Protein AF-A0A1Y1JQ00-F1 (afdb_monomer_lite)

Organism: Plasmodium gonderi (NCBI:txid77519)

Structure (mmCIF, N/CA/C/O backbone):
data_AF-A0A1Y1JQ00-F1
#
_entry.id   AF-A0A1Y1JQ00-F1
#
loop_
_atom_site.group_PDB
_atom_site.id
_atom_site.type_symbol
_atom_site.label_atom_id
_atom_site.label_alt_id
_atom_site.label_comp_id
_atom_site.label_asym_id
_atom_site.label_entity_id
_atom_site.label_seq_id
_atom_site.pdbx_PDB_ins_code
_atom_site.Cartn_x
_atom_site.Cartn_y
_atom_site.Cartn_z
_atom_site.occupancy
_atom_site.B_iso_or_equiv
_atom_site.auth_seq_id
_atom_site.auth_comp_id
_atom_site.auth_asym_id
_atom_site.auth_atom_id
_atom_site.pdbx_PDB_model_num
ATOM 1 N N . MET A 1 1 ? -11.169 36.981 -11.621 1.00 33.59 1 MET A N 1
ATOM 2 C CA . MET A 1 1 ? -11.146 35.653 -12.283 1.00 33.59 1 MET A CA 1
ATOM 3 C C . MET A 1 1 ? -9.832 35.599 -13.054 1.00 33.59 1 MET A C 1
ATOM 5 O O . MET A 1 1 ? -9.597 36.538 -13.788 1.00 33.59 1 MET A O 1
ATOM 9 N N . SER A 1 2 ? -8.869 34.696 -12.896 1.00 33.72 2 SER A N 1
ATOM 10 C CA . SER A 1 2 ? -8.703 33.444 -12.157 1.00 33.72 2 SER A CA 1
ATOM 11 C C . SER A 1 2 ? -7.226 33.391 -11.711 1.00 33.72 2 SER A C 1
ATOM 13 O O . SER A 1 2 ? -6.346 33.724 -12.503 1.00 33.72 2 SER A O 1
ATOM 15 N N . LYS A 1 3 ? -6.944 33.035 -10.450 1.00 33.50 3 LYS A N 1
ATOM 16 C CA . LYS A 1 3 ? -5.585 32.732 -9.973 1.00 33.50 3 LYS A CA 1
ATOM 17 C C . LYS A 1 3 ? -5.378 31.225 -10.135 1.00 33.50 3 LYS A C 1
ATOM 19 O O . LYS A 1 3 ? -5.910 30.461 -9.336 1.00 33.50 3 LYS A O 1
ATOM 24 N N . ASN A 1 4 ? -4.612 30.813 -11.144 1.00 34.72 4 ASN A N 1
ATOM 25 C CA . ASN A 1 4 ? -4.113 29.442 -11.244 1.00 34.72 4 ASN A CA 1
ATOM 26 C C . ASN A 1 4 ? -3.052 29.233 -10.158 1.00 34.72 4 ASN A C 1
ATOM 28 O O . ASN A 1 4 ? -1.959 29.793 -10.217 1.00 34.72 4 ASN A O 1
ATOM 32 N N . SER A 1 5 ? -3.412 28.470 -9.128 1.00 37.72 5 SER A N 1
ATOM 33 C CA . SER A 1 5 ? -2.516 28.062 -8.052 1.00 37.72 5 SER A CA 1
ATOM 34 C C . SER A 1 5 ? -1.812 26.769 -8.453 1.00 37.72 5 SER A C 1
ATOM 36 O O . SER A 1 5 ? -2.236 25.677 -8.093 1.00 37.72 5 SER A O 1
ATOM 38 N N . SER A 1 6 ? -0.715 26.893 -9.196 1.00 36.25 6 SER A N 1
ATOM 39 C CA . SER A 1 6 ? 0.265 25.815 -9.318 1.00 36.25 6 SER A CA 1
ATOM 40 C C . SER A 1 6 ? 1.168 25.887 -8.087 1.00 36.25 6 SER A C 1
ATOM 42 O O . SER A 1 6 ? 2.117 26.671 -8.052 1.00 36.25 6 SER A O 1
ATOM 44 N N . ARG A 1 7 ? 0.858 25.126 -7.030 1.00 35.75 7 ARG A N 1
ATOM 45 C CA . ARG A 1 7 ? 1.829 24.876 -5.952 1.00 35.75 7 ARG A CA 1
ATOM 46 C C . ARG A 1 7 ? 2.925 23.982 -6.527 1.00 35.75 7 ARG A C 1
ATOM 48 O O . ARG A 1 7 ? 2.791 22.765 -6.548 1.00 35.75 7 ARG A O 1
ATOM 55 N N . ILE A 1 8 ? 3.972 24.609 -7.052 1.00 43.69 8 ILE A N 1
ATOM 56 C CA . ILE A 1 8 ? 5.178 23.923 -7.505 1.00 43.69 8 ILE A CA 1
ATOM 57 C C . ILE A 1 8 ? 5.841 23.306 -6.273 1.00 43.69 8 ILE A C 1
ATOM 59 O O . ILE A 1 8 ? 6.125 23.988 -5.290 1.00 43.69 8 ILE A O 1
ATOM 63 N N . PHE A 1 9 ? 6.027 21.994 -6.335 1.00 49.28 9 PHE A N 1
ATOM 64 C CA . PHE A 1 9 ? 6.750 21.192 -5.364 1.00 49.28 9 PHE A CA 1
ATOM 65 C C . PHE A 1 9 ? 8.203 21.684 -5.287 1.00 49.28 9 PHE A C 1
ATOM 67 O O . PHE A 1 9 ? 8.953 21.572 -6.254 1.00 49.28 9 PHE A O 1
ATOM 74 N N . THR A 1 10 ? 8.603 22.276 -4.161 1.00 41.81 10 THR A N 1
ATOM 75 C CA . THR A 1 10 ? 9.967 22.786 -3.970 1.00 41.81 10 THR A CA 1
ATOM 76 C C . THR A 1 10 ? 10.901 21.640 -3.574 1.00 41.81 10 THR A C 1
ATOM 78 O O . THR A 1 10 ? 11.265 21.488 -2.410 1.00 41.81 10 THR A O 1
ATOM 81 N N . ILE A 1 11 ? 11.285 20.796 -4.533 1.00 53.59 11 ILE A N 1
ATOM 82 C CA . ILE A 1 11 ? 12.414 19.876 -4.339 1.00 53.59 11 ILE A CA 1
ATOM 83 C C . ILE A 1 11 ? 13.704 20.656 -4.607 1.00 53.59 11 ILE A C 1
ATOM 85 O O . ILE A 1 11 ? 13.819 21.361 -5.607 1.00 53.59 11 ILE A O 1
ATOM 89 N N . ASN A 1 12 ? 14.690 20.531 -3.720 1.00 58.03 12 ASN A N 1
ATOM 90 C CA . ASN A 1 12 ? 16.034 21.056 -3.952 1.00 58.03 12 ASN A CA 1
ATOM 91 C C . ASN A 1 12 ? 16.624 20.458 -5.250 1.00 58.03 12 ASN A C 1
ATOM 93 O O . ASN A 1 12 ? 16.574 19.245 -5.437 1.00 58.03 12 ASN A O 1
ATOM 97 N N . ILE A 1 13 ? 17.203 21.284 -6.125 1.00 58.97 13 ILE A N 1
ATOM 98 C CA . ILE A 1 13 ? 17.711 20.892 -7.457 1.00 58.97 13 ILE A CA 1
ATOM 99 C C . ILE A 1 13 ? 18.728 19.741 -7.371 1.00 58.97 13 ILE A C 1
ATOM 101 O O . ILE A 1 13 ? 18.673 18.812 -8.172 1.00 58.97 13 ILE A O 1
ATOM 105 N N . SER A 1 14 ? 19.598 19.747 -6.355 1.00 61.66 14 SER A N 1
ATOM 106 C CA . SER A 1 14 ? 20.558 18.656 -6.104 1.00 61.66 14 SER A CA 1
ATOM 107 C C . SER A 1 14 ? 19.861 17.315 -5.818 1.00 61.66 14 SER A C 1
ATOM 109 O O . SER A 1 14 ? 20.272 16.262 -6.306 1.00 61.66 14 SER A O 1
ATOM 111 N N . ASN A 1 15 ? 18.735 17.357 -5.101 1.00 69.38 15 ASN A N 1
ATOM 112 C CA . ASN A 1 15 ? 17.943 16.166 -4.801 1.00 69.38 15 ASN A CA 1
ATOM 113 C C . ASN A 1 15 ? 17.177 15.668 -6.034 1.00 69.38 15 ASN A C 1
ATOM 115 O O . ASN A 1 15 ? 17.005 14.462 -6.179 1.00 69.38 15 ASN A O 1
ATOM 119 N N . ILE A 1 16 ? 16.750 16.570 -6.929 1.00 71.81 16 ILE A N 1
ATOM 120 C CA . ILE A 1 16 ? 16.126 16.194 -8.209 1.00 71.81 16 ILE A CA 1
ATOM 121 C C . ILE A 1 16 ? 17.138 15.472 -9.099 1.00 71.81 16 ILE A C 1
ATOM 123 O O . ILE A 1 16 ? 16.821 14.417 -9.633 1.00 71.81 16 ILE A O 1
ATOM 127 N N . MET A 1 17 ? 18.356 16.005 -9.243 1.00 75.69 17 MET A N 1
ATOM 128 C CA . MET A 1 17 ? 19.371 15.383 -10.100 1.00 75.69 17 MET A CA 1
ATOM 129 C C . MET A 1 17 ? 19.746 13.978 -9.624 1.00 75.69 17 MET A C 1
ATOM 131 O O . MET A 1 17 ? 19.819 13.064 -10.440 1.00 75.69 17 MET A O 1
ATOM 135 N N . ASN A 1 18 ? 19.918 13.788 -8.313 1.00 83.94 18 ASN A N 1
ATOM 136 C CA . ASN A 1 18 ? 20.185 12.465 -7.748 1.00 83.94 18 ASN A CA 1
ATOM 137 C C . ASN A 1 18 ? 19.014 11.497 -7.957 1.00 83.94 18 ASN A C 1
ATOM 139 O O . ASN A 1 18 ? 19.246 10.344 -8.306 1.00 83.94 18 ASN A O 1
ATOM 143 N N . LEU A 1 19 ? 17.771 11.962 -7.785 1.00 86.62 19 LEU A N 1
ATOM 144 C CA . LEU A 1 19 ? 16.579 11.155 -8.046 1.00 86.62 19 LEU A CA 1
ATOM 145 C C . LEU A 1 19 ? 16.512 10.712 -9.511 1.00 86.62 19 LEU A C 1
ATOM 147 O O . LEU A 1 19 ? 16.293 9.532 -9.780 1.00 86.62 19 LEU A O 1
ATOM 151 N N . CYS A 1 20 ? 16.702 11.647 -10.445 1.00 85.50 20 CYS A N 1
ATOM 152 C CA . CYS A 1 20 ? 16.704 11.343 -11.871 1.00 85.50 20 CYS A CA 1
ATOM 153 C C . CYS A 1 20 ? 17.800 10.328 -12.196 1.00 85.50 20 CYS A C 1
ATOM 155 O O . CYS A 1 20 ? 17.492 9.294 -12.769 1.00 85.50 20 CYS A O 1
ATOM 157 N N . LEU A 1 21 ? 19.042 10.564 -11.757 1.00 86.25 21 LEU A N 1
ATOM 158 C CA . LEU A 1 21 ? 20.162 9.661 -12.024 1.00 86.25 21 LEU A CA 1
ATOM 159 C C . LEU A 1 21 ? 19.904 8.245 -11.488 1.00 86.25 21 LEU A C 1
ATOM 161 O O . LEU A 1 21 ? 20.075 7.275 -12.217 1.00 86.25 21 LEU A O 1
ATOM 165 N N . GLN A 1 22 ? 19.455 8.122 -10.235 1.00 89.56 22 GLN A N 1
ATOM 166 C CA . GLN A 1 22 ? 19.127 6.822 -9.639 1.00 89.56 22 GLN A CA 1
ATOM 167 C C . GLN A 1 22 ? 17.996 6.119 -10.388 1.00 89.56 22 GLN A C 1
ATOM 169 O O . GLN A 1 22 ? 18.068 4.915 -10.614 1.00 89.56 22 GLN A O 1
ATOM 174 N N . THR A 1 23 ? 16.968 6.870 -10.785 1.00 88.81 23 THR A N 1
ATOM 175 C CA . THR A 1 23 ? 15.833 6.308 -11.518 1.00 88.81 23 THR A CA 1
ATOM 176 C C . THR A 1 23 ? 16.250 5.834 -12.905 1.00 88.81 23 THR A C 1
ATOM 178 O O . THR A 1 23 ? 15.855 4.745 -13.296 1.00 88.81 23 THR A O 1
ATOM 181 N N . MET A 1 24 ? 17.059 6.608 -13.633 1.00 87.12 24 MET A N 1
ATOM 182 C CA . MET A 1 24 ? 17.511 6.225 -14.974 1.00 87.12 24 MET A CA 1
ATOM 183 C C . MET A 1 24 ? 18.390 4.977 -14.932 1.00 87.12 24 MET A C 1
ATOM 185 O O . MET A 1 24 ? 18.116 4.044 -15.674 1.00 87.12 24 MET A O 1
ATOM 189 N N . LEU A 1 25 ? 19.358 4.906 -14.008 1.00 86.81 25 LEU A N 1
ATOM 190 C CA . LEU A 1 25 ? 20.189 3.707 -13.824 1.00 86.81 25 LEU A CA 1
ATOM 191 C C . LEU A 1 25 ? 19.342 2.475 -13.476 1.00 86.81 25 LEU A C 1
ATOM 193 O O . LEU A 1 25 ? 19.543 1.399 -14.024 1.00 86.81 25 LEU A O 1
ATOM 197 N N . TYR A 1 26 ? 18.353 2.639 -12.595 1.00 89.19 26 TYR A N 1
ATOM 198 C CA . TYR A 1 26 ? 17.438 1.556 -12.250 1.00 89.19 26 TYR A CA 1
ATOM 199 C C . TYR A 1 26 ? 16.597 1.093 -13.449 1.00 89.19 26 TYR A C 1
ATOM 201 O O . TYR A 1 26 ? 16.425 -0.106 -13.659 1.00 89.19 26 TYR A O 1
ATOM 209 N N . LEU A 1 27 ? 16.056 2.035 -14.229 1.00 84.44 27 LEU A N 1
ATOM 210 C CA . LEU A 1 27 ? 15.262 1.736 -15.422 1.00 84.44 27 LEU A CA 1
ATOM 211 C C . LEU A 1 27 ? 16.110 1.062 -16.515 1.00 84.44 27 LEU A C 1
ATOM 213 O O . LEU A 1 27 ? 15.648 0.121 -17.162 1.00 84.44 27 LEU A O 1
ATOM 217 N N . GLU A 1 28 ? 17.365 1.484 -16.666 1.00 82.81 28 GLU A N 1
ATOM 218 C CA . GLU A 1 28 ? 18.350 0.844 -17.536 1.00 82.81 28 GLU A CA 1
ATOM 219 C C . GLU A 1 28 ? 18.597 -0.608 -17.099 1.00 82.81 28 GLU A C 1
ATOM 221 O O . GLU A 1 28 ? 18.452 -1.518 -17.916 1.00 82.81 28 GLU A O 1
ATOM 226 N N . ASP A 1 29 ? 18.857 -0.847 -15.810 1.00 84.56 29 ASP A N 1
ATOM 227 C CA . ASP A 1 29 ? 19.094 -2.187 -15.258 1.00 84.56 29 ASP A CA 1
ATOM 228 C C . ASP A 1 29 ? 17.912 -3.141 -15.498 1.00 84.56 29 ASP A C 1
ATOM 230 O O . ASP A 1 29 ? 18.108 -4.291 -15.907 1.00 84.56 29 ASP A O 1
ATOM 234 N N . ILE A 1 30 ? 16.671 -2.685 -15.271 1.00 82.94 30 ILE A N 1
ATOM 235 C CA . ILE A 1 30 ? 15.490 -3.538 -15.485 1.00 82.94 30 ILE A CA 1
ATOM 236 C C . ILE A 1 30 ? 15.210 -3.783 -16.972 1.00 82.94 30 ILE A C 1
ATOM 238 O O . ILE A 1 30 ? 14.748 -4.870 -17.311 1.00 82.94 30 ILE A O 1
ATOM 242 N N . SER A 1 31 ? 15.502 -2.816 -17.852 1.00 76.75 31 SER A N 1
ATOM 243 C CA . SER A 1 31 ? 15.297 -2.955 -19.304 1.00 76.75 31 SER A CA 1
ATOM 244 C C . SER A 1 31 ? 16.343 -3.861 -19.964 1.00 76.75 31 SER A C 1
ATOM 246 O O . SER A 1 31 ? 16.046 -4.562 -20.928 1.00 76.75 31 SER A O 1
ATOM 248 N N . ASN A 1 32 ? 17.554 -3.911 -19.406 1.00 76.19 32 ASN A N 1
ATOM 249 C CA . ASN A 1 32 ? 18.656 -4.733 -19.903 1.00 76.19 32 ASN A CA 1
ATOM 250 C C . ASN A 1 32 ? 18.668 -6.172 -19.361 1.00 76.19 32 ASN A C 1
ATOM 252 O O . ASN A 1 32 ? 19.514 -6.980 -19.763 1.00 76.19 32 ASN A O 1
ATOM 256 N N . SER A 1 33 ? 17.754 -6.519 -18.452 1.00 73.44 33 SER A N 1
ATOM 257 C CA . SER A 1 33 ? 17.692 -7.855 -17.860 1.00 73.44 33 SER A CA 1
ATOM 258 C C . SER A 1 33 ? 17.213 -8.898 -18.878 1.00 73.44 33 SER A C 1
ATOM 260 O O . SER A 1 33 ? 16.053 -8.919 -19.279 1.00 73.44 33 SER A O 1
ATOM 262 N N . LYS A 1 34 ? 18.115 -9.792 -19.305 1.00 64.69 34 LYS A N 1
ATOM 263 C CA . LYS A 1 34 ? 17.848 -10.799 -20.355 1.00 64.69 34 LYS A CA 1
ATOM 264 C C . LYS A 1 34 ? 17.156 -12.071 -19.856 1.00 64.69 34 LYS A C 1
ATOM 266 O O . LYS A 1 34 ? 16.590 -12.801 -20.665 1.00 64.69 34 LYS A O 1
ATOM 271 N N . ASP A 1 35 ? 17.203 -12.336 -18.551 1.00 61.66 35 ASP A N 1
ATOM 272 C CA . ASP A 1 35 ? 16.870 -13.654 -17.990 1.00 61.66 35 ASP A CA 1
ATOM 273 C C . ASP A 1 35 ? 15.468 -13.728 -17.360 1.00 61.66 35 ASP A C 1
ATOM 275 O O . ASP A 1 35 ? 14.942 -14.817 -17.133 1.00 61.66 35 ASP A O 1
ATOM 279 N N . THR A 1 36 ? 14.821 -12.584 -17.120 1.00 61.62 36 THR A N 1
ATOM 280 C CA . THR A 1 36 ? 13.433 -12.511 -16.634 1.00 61.62 36 THR A CA 1
ATOM 281 C C . THR A 1 36 ? 12.818 -11.181 -17.059 1.00 61.62 36 THR A C 1
ATOM 283 O O . THR A 1 36 ? 13.500 -10.165 -16.944 1.00 61.62 36 THR A O 1
ATOM 286 N N . PRO A 1 37 ? 11.543 -11.134 -17.487 1.00 67.69 37 PRO A N 1
ATOM 287 C CA . PRO A 1 37 ? 10.859 -9.872 -17.749 1.00 67.69 37 PRO A CA 1
ATOM 288 C C . PRO A 1 37 ? 10.617 -9.132 -16.423 1.00 67.69 37 PRO A C 1
ATOM 290 O O . PRO A 1 37 ? 9.568 -9.259 -15.792 1.00 67.69 37 PRO A O 1
ATOM 293 N N . LEU A 1 38 ? 11.629 -8.380 -15.978 1.00 74.19 38 LEU A N 1
ATOM 294 C CA . LEU A 1 38 ? 11.596 -7.550 -14.770 1.00 74.19 38 LEU A CA 1
ATOM 295 C C . LEU A 1 38 ? 10.933 -6.196 -15.003 1.00 74.19 38 LEU A C 1
ATOM 297 O O . LEU A 1 38 ? 10.702 -5.459 -14.055 1.00 74.19 38 LEU A O 1
ATOM 301 N N . GLU A 1 39 ? 10.590 -5.896 -16.247 1.00 73.31 39 GLU A N 1
ATOM 302 C CA . GLU A 1 39 ? 9.915 -4.684 -16.679 1.00 73.31 39 GLU A CA 1
ATOM 303 C C . GLU A 1 39 ? 8.712 -4.335 -15.787 1.00 73.31 39 GLU A C 1
ATOM 305 O O . GLU A 1 39 ? 8.745 -3.342 -15.055 1.00 73.31 39 GLU A O 1
ATOM 310 N N . LYS A 1 40 ? 7.663 -5.177 -15.785 1.00 73.94 40 LYS A N 1
ATOM 311 C CA . LYS A 1 40 ? 6.445 -4.949 -14.986 1.00 73.94 40 LYS A CA 1
ATOM 312 C C . LYS A 1 40 ? 6.717 -4.838 -13.478 1.00 73.94 40 LYS A C 1
ATOM 314 O O . LYS A 1 40 ? 6.370 -3.809 -12.891 1.00 73.94 40 LYS A O 1
ATOM 319 N N . PRO A 1 41 ? 7.334 -5.840 -12.823 1.00 75.88 41 PRO A N 1
ATOM 320 C CA . PRO A 1 41 ? 7.584 -5.769 -11.384 1.00 75.88 41 PRO A CA 1
ATOM 321 C C . PRO A 1 41 ? 8.564 -4.648 -11.002 1.00 75.88 41 PRO A C 1
ATOM 323 O O . PRO A 1 41 ? 8.439 -4.074 -9.920 1.00 75.88 41 PRO A O 1
ATOM 326 N N . GLY A 1 42 ? 9.500 -4.288 -11.881 1.00 81.56 42 GLY A N 1
ATOM 327 C CA . GLY A 1 42 ? 10.454 -3.206 -11.661 1.00 81.56 42 GLY A CA 1
ATOM 328 C C . GLY A 1 42 ? 9.795 -1.829 -11.697 1.00 81.56 42 GLY A C 1
ATOM 329 O O . GLY A 1 42 ? 9.999 -1.005 -10.807 1.00 81.56 42 GLY A O 1
ATOM 330 N N . CYS A 1 43 ? 8.906 -1.593 -12.659 1.00 81.25 43 CYS A N 1
ATOM 331 C CA . CYS A 1 43 ? 8.119 -0.363 -12.713 1.00 81.25 43 CYS A CA 1
ATOM 332 C C . CYS A 1 43 ? 7.164 -0.215 -11.520 1.00 81.25 43 CYS A C 1
ATOM 334 O O . CYS A 1 43 ? 7.013 0.896 -11.004 1.00 81.25 43 CYS A O 1
ATOM 336 N N . ILE A 1 44 ? 6.570 -1.315 -11.048 1.00 80.38 44 ILE A N 1
ATOM 337 C CA . ILE A 1 44 ? 5.782 -1.347 -9.807 1.00 80.38 44 ILE A CA 1
ATOM 338 C C . ILE A 1 44 ? 6.655 -0.973 -8.604 1.00 80.38 44 ILE A C 1
ATOM 340 O O . ILE A 1 44 ? 6.277 -0.123 -7.792 1.00 80.38 44 ILE A O 1
ATOM 344 N N . TYR A 1 45 ? 7.837 -1.582 -8.498 1.00 84.38 45 TYR A N 1
ATOM 345 C CA . TYR A 1 45 ? 8.776 -1.298 -7.420 1.00 84.38 45 TYR A CA 1
ATOM 346 C C . TYR A 1 45 ? 9.203 0.171 -7.410 1.00 84.38 45 TYR A C 1
ATOM 348 O O . TYR A 1 45 ? 9.210 0.793 -6.349 1.00 84.38 45 TYR A O 1
ATOM 356 N N . LEU A 1 46 ? 9.505 0.746 -8.577 1.00 87.81 46 LEU A N 1
ATOM 357 C CA . LEU A 1 46 ? 9.875 2.153 -8.702 1.00 87.81 46 LEU A CA 1
ATOM 358 C C . LEU A 1 46 ? 8.767 3.074 -8.176 1.00 87.81 46 LEU A C 1
ATOM 360 O O . LEU A 1 46 ? 9.045 3.975 -7.385 1.00 87.81 46 LEU A O 1
ATOM 364 N N . TYR A 1 47 ? 7.510 2.834 -8.565 1.00 86.12 47 TYR A N 1
ATOM 365 C CA . TYR A 1 47 ? 6.375 3.615 -8.066 1.00 86.12 47 TYR A CA 1
ATOM 366 C C . TYR A 1 47 ? 6.251 3.521 -6.542 1.00 86.12 47 TYR A C 1
ATOM 368 O O . TYR A 1 47 ? 6.118 4.533 -5.850 1.00 86.12 47 TYR A O 1
ATOM 376 N N . TYR A 1 48 ? 6.355 2.305 -6.007 1.00 83.94 48 TYR A N 1
ATOM 377 C CA . TYR A 1 48 ? 6.317 2.060 -4.572 1.00 83.94 48 TYR A CA 1
ATOM 378 C C . TYR A 1 48 ? 7.472 2.749 -3.821 1.00 83.94 48 TYR A C 1
ATOM 380 O O . TYR A 1 48 ? 7.257 3.350 -2.765 1.00 83.94 48 TYR A O 1
ATOM 388 N N . TRP A 1 49 ? 8.689 2.715 -4.363 1.00 89.19 49 TRP A N 1
ATOM 389 C CA . TRP A 1 49 ? 9.845 3.397 -3.784 1.00 89.19 49 TRP A CA 1
ATOM 390 C C . TRP A 1 49 ? 9.644 4.916 -3.736 1.00 89.19 49 TRP A C 1
ATOM 392 O O . TRP A 1 49 ? 9.844 5.525 -2.681 1.00 89.19 49 TRP A O 1
ATOM 402 N N . LEU A 1 50 ? 9.158 5.517 -4.828 1.00 88.38 50 LEU A N 1
ATOM 403 C CA . LEU A 1 50 ? 8.803 6.939 -4.867 1.00 88.38 50 LEU A CA 1
ATOM 404 C C . LEU A 1 50 ? 7.716 7.270 -3.841 1.00 88.38 50 LEU A C 1
ATOM 406 O O . LEU A 1 50 ? 7.819 8.268 -3.126 1.00 88.38 50 LEU A O 1
ATOM 410 N N . TYR A 1 51 ? 6.693 6.422 -3.724 1.00 85.19 51 TYR A N 1
ATOM 411 C CA . TYR A 1 51 ? 5.667 6.586 -2.702 1.00 85.19 51 TYR A CA 1
ATOM 412 C C . TYR A 1 51 ? 6.282 6.616 -1.301 1.00 85.19 51 TYR A C 1
ATOM 414 O O . TYR A 1 51 ? 6.076 7.572 -0.557 1.00 85.19 51 TYR A O 1
ATOM 422 N N . LYS A 1 52 ? 7.104 5.624 -0.957 1.00 84.50 52 LYS A N 1
ATOM 423 C CA . LYS A 1 52 ? 7.740 5.529 0.360 1.00 84.50 52 LYS A CA 1
ATOM 424 C C . LYS A 1 52 ? 8.618 6.743 0.685 1.00 84.50 52 LYS A C 1
ATOM 426 O O . LYS A 1 52 ? 8.591 7.224 1.815 1.00 84.50 52 LYS A O 1
ATOM 431 N N . GLU A 1 53 ? 9.372 7.242 -0.289 1.00 86.62 53 GLU A N 1
ATOM 432 C CA . GLU A 1 53 ? 10.322 8.344 -0.096 1.00 86.62 53 GLU A CA 1
ATOM 433 C C . GLU A 1 53 ? 9.644 9.725 -0.002 1.00 86.62 53 GLU A C 1
ATOM 435 O O . GLU A 1 53 ? 10.160 10.648 0.647 1.00 86.62 53 GLU A O 1
ATOM 440 N N . TYR A 1 54 ? 8.485 9.889 -0.649 1.00 85.00 54 TYR A N 1
ATOM 441 C CA . TYR A 1 54 ? 7.848 11.196 -0.826 1.00 85.00 54 TYR A CA 1
ATOM 442 C C . TYR A 1 54 ? 6.435 11.325 -0.239 1.00 85.00 54 TYR A C 1
ATOM 444 O O . TYR A 1 54 ? 5.939 12.452 -0.199 1.00 85.00 54 TYR A O 1
ATOM 452 N N . LYS A 1 55 ? 5.811 10.258 0.287 1.00 81.38 55 LYS A N 1
ATOM 453 C CA . LYS A 1 55 ? 4.449 10.300 0.872 1.00 81.38 55 LYS A CA 1
ATOM 454 C C . LYS A 1 55 ? 4.262 11.348 1.976 1.00 81.38 55 LYS A C 1
ATOM 456 O O . LYS A 1 55 ? 3.189 11.924 2.089 1.00 81.38 55 LYS A O 1
ATOM 461 N N . GLU A 1 56 ? 5.310 11.643 2.746 1.00 81.62 56 GLU A N 1
ATOM 462 C CA . GLU A 1 56 ? 5.275 12.655 3.819 1.00 81.62 56 GLU A CA 1
ATOM 463 C C . GLU A 1 56 ? 5.531 14.081 3.302 1.00 81.62 56 GLU A C 1
ATOM 465 O O . GLU A 1 56 ? 5.298 15.069 3.996 1.00 81.62 56 GLU A O 1
ATOM 470 N N . LYS A 1 57 ? 6.058 14.205 2.078 1.00 83.69 57 LYS A N 1
ATOM 471 C CA . LYS A 1 57 ? 6.487 15.475 1.471 1.00 83.69 57 LYS A CA 1
ATOM 472 C C . LYS A 1 57 ? 5.452 16.012 0.479 1.00 83.69 57 LYS A C 1
ATOM 474 O O . LYS A 1 57 ? 5.458 17.205 0.181 1.00 83.69 57 LYS A O 1
ATOM 479 N N . THR A 1 58 ? 4.604 15.149 -0.081 1.00 81.00 58 THR A N 1
ATOM 480 C CA . THR A 1 58 ? 3.622 15.507 -1.111 1.00 81.00 58 THR A CA 1
ATOM 481 C C . THR A 1 58 ? 2.482 14.488 -1.188 1.00 81.00 58 THR A C 1
ATOM 483 O O . THR A 1 58 ? 2.533 13.436 -0.561 1.00 81.00 58 THR A O 1
ATOM 486 N N . ASN A 1 59 ? 1.432 14.803 -1.947 1.00 76.19 59 ASN A N 1
ATOM 487 C CA . ASN A 1 59 ? 0.289 13.909 -2.128 1.00 76.19 59 ASN A CA 1
ATOM 488 C C . ASN A 1 59 ? 0.549 12.839 -3.207 1.00 76.19 59 ASN A C 1
ATOM 490 O O . ASN A 1 59 ? 1.448 12.964 -4.039 1.00 76.19 59 ASN A O 1
ATOM 494 N N . ILE A 1 60 ? -0.286 11.800 -3.212 1.00 74.06 60 ILE A N 1
ATOM 495 C CA . ILE A 1 60 ? -0.165 10.657 -4.127 1.00 74.06 60 ILE A CA 1
ATOM 496 C C . ILE A 1 60 ? -0.261 11.043 -5.611 1.00 74.06 60 ILE A C 1
ATOM 498 O O . ILE A 1 60 ? 0.473 10.503 -6.431 1.00 74.06 60 ILE A O 1
ATOM 502 N N . GLU A 1 61 ? -1.089 12.033 -5.951 1.00 76.81 61 GLU A N 1
ATOM 503 C CA . GLU A 1 61 ? -1.249 12.539 -7.321 1.00 76.81 61 GLU A CA 1
ATOM 504 C C . GLU A 1 61 ? 0.058 13.150 -7.851 1.00 76.81 61 GLU A C 1
ATOM 506 O O . GLU A 1 61 ? 0.448 12.931 -8.997 1.00 76.81 61 GLU A O 1
ATOM 511 N N . ASN A 1 62 ? 0.787 13.877 -7.004 1.00 81.06 62 ASN A N 1
ATOM 512 C CA . ASN A 1 62 ? 2.082 14.446 -7.362 1.00 81.06 62 ASN A CA 1
ATOM 513 C C . ASN A 1 62 ? 3.169 13.372 -7.493 1.00 81.06 62 ASN A C 1
ATOM 515 O O . ASN A 1 62 ? 4.005 13.476 -8.389 1.00 81.06 62 ASN A O 1
ATOM 519 N N . ILE A 1 63 ? 3.155 12.344 -6.637 1.00 83.44 63 ILE A N 1
ATOM 520 C CA . ILE A 1 63 ? 4.068 11.190 -6.750 1.00 83.44 63 ILE A CA 1
ATOM 521 C C . ILE A 1 63 ? 3.816 10.459 -8.068 1.00 83.44 63 ILE A C 1
ATOM 523 O O . ILE A 1 63 ? 4.756 10.126 -8.786 1.00 83.44 63 ILE A O 1
ATOM 527 N N . HIS A 1 64 ? 2.548 10.288 -8.428 1.00 81.44 64 HIS A N 1
ATOM 528 C CA . HIS A 1 64 ? 2.157 9.664 -9.679 1.00 81.44 64 HIS A CA 1
ATOM 529 C C . HIS A 1 64 ? 2.599 10.472 -10.909 1.00 81.44 64 HIS A C 1
ATOM 531 O O . HIS A 1 64 ? 3.222 9.925 -11.816 1.00 81.44 64 HIS A O 1
ATOM 537 N N . ARG A 1 65 ? 2.411 11.797 -10.904 1.00 83.25 65 ARG A N 1
ATOM 538 C CA . ARG A 1 65 ? 2.939 12.674 -11.967 1.00 83.25 65 ARG A CA 1
ATOM 539 C C . ARG A 1 65 ? 4.462 12.622 -12.087 1.00 83.25 65 ARG A C 1
ATOM 541 O O . ARG A 1 65 ? 4.991 12.672 -13.198 1.00 83.25 65 ARG A O 1
ATOM 548 N N . LEU A 1 66 ? 5.168 12.549 -10.958 1.00 86.38 66 LEU A N 1
ATOM 549 C CA . LEU A 1 66 ? 6.624 12.414 -10.931 1.00 86.38 66 LEU A CA 1
ATOM 550 C C . LEU A 1 66 ? 7.054 11.091 -11.570 1.00 86.38 66 LEU A C 1
ATOM 552 O O . LEU A 1 66 ? 7.903 11.098 -12.456 1.00 86.38 66 LEU A O 1
ATOM 556 N N . TYR A 1 67 ? 6.421 9.986 -11.181 1.00 85.81 67 TYR A N 1
ATOM 557 C CA . TYR A 1 67 ? 6.647 8.670 -11.770 1.00 85.81 67 TYR A CA 1
ATOM 558 C C . TYR A 1 67 ? 6.445 8.665 -13.292 1.00 85.81 67 TYR A C 1
ATOM 560 O O . TYR A 1 67 ? 7.361 8.303 -14.029 1.00 85.81 67 TYR A O 1
ATOM 568 N N . GLN A 1 68 ? 5.300 9.163 -13.773 1.00 83.75 68 GLN A N 1
ATOM 569 C CA . GLN A 1 68 ? 5.019 9.279 -15.209 1.00 83.75 68 GLN A CA 1
ATOM 570 C C . GLN A 1 68 ? 6.071 10.133 -15.933 1.00 83.75 68 GLN A C 1
ATOM 572 O O . GLN A 1 68 ? 6.500 9.805 -17.039 1.00 83.75 68 GLN A O 1
ATOM 577 N N . SER A 1 69 ? 6.519 11.224 -15.306 1.00 83.94 69 SER A N 1
ATOM 578 C CA . SER A 1 69 ? 7.543 12.102 -15.881 1.00 83.94 69 SER A CA 1
ATOM 579 C C . SER A 1 69 ? 8.900 11.409 -16.002 1.00 83.94 69 SER A C 1
ATOM 581 O O . SER A 1 69 ? 9.580 11.611 -17.008 1.00 83.94 69 SER A O 1
ATOM 583 N N . LEU A 1 70 ? 9.283 10.598 -15.011 1.00 86.12 70 LEU A N 1
ATOM 584 C CA . LEU A 1 70 ? 10.528 9.825 -15.015 1.00 86.12 70 LEU A CA 1
ATOM 585 C C . LEU A 1 70 ? 10.510 8.767 -16.126 1.00 86.12 70 LEU A C 1
ATOM 587 O O . LEU A 1 70 ? 11.428 8.728 -16.940 1.00 86.12 70 LEU A O 1
ATOM 591 N N . LEU A 1 71 ? 9.429 7.989 -16.236 1.00 82.81 71 LEU A N 1
ATOM 592 C CA . LEU A 1 71 ? 9.279 6.994 -17.304 1.00 82.81 71 LEU A CA 1
ATOM 593 C C . LEU A 1 71 ? 9.296 7.626 -18.699 1.00 82.81 71 LEU A C 1
ATOM 595 O O . LEU A 1 71 ? 9.951 7.124 -19.614 1.00 82.81 71 LEU A O 1
ATOM 599 N N . LYS A 1 72 ? 8.607 8.761 -18.861 1.00 80.50 72 LYS A N 1
ATOM 600 C CA . LYS A 1 72 ? 8.569 9.486 -20.131 1.00 80.50 72 LYS A CA 1
ATOM 601 C C . LYS A 1 72 ? 9.955 9.968 -20.561 1.00 80.50 72 LYS A C 1
ATOM 603 O O . LYS A 1 72 ? 10.254 9.901 -21.747 1.00 80.50 72 LYS A O 1
ATOM 608 N N . HIS A 1 73 ? 10.774 10.465 -19.631 1.00 79.38 73 HIS A N 1
ATOM 609 C CA . HIS A 1 73 ? 12.135 10.905 -19.954 1.00 79.38 73 HIS A CA 1
ATOM 610 C C . HIS A 1 73 ? 13.023 9.727 -20.350 1.00 79.38 73 HIS A C 1
ATOM 612 O O . HIS A 1 73 ? 13.667 9.805 -21.389 1.00 79.38 73 HIS A O 1
ATOM 618 N N . PHE A 1 74 ? 12.970 8.620 -19.604 1.00 77.94 74 PHE A N 1
ATOM 619 C CA . PHE A 1 74 ? 13.706 7.400 -19.949 1.00 77.94 74 PHE A CA 1
ATOM 620 C C . PHE A 1 74 ? 13.363 6.899 -21.363 1.00 77.94 74 PHE A C 1
ATOM 622 O O . PHE A 1 74 ? 14.242 6.552 -22.140 1.00 77.94 74 PHE A O 1
ATOM 629 N N . SER A 1 75 ? 12.082 6.966 -21.743 1.00 69.94 75 SER A N 1
ATOM 630 C CA . SER A 1 75 ? 11.610 6.574 -23.083 1.00 69.94 75 SER A CA 1
ATOM 631 C C . SER A 1 75 ? 12.132 7.461 -24.223 1.00 69.94 75 SER A C 1
ATOM 633 O O . SER A 1 75 ? 12.106 7.049 -25.380 1.00 69.94 75 SER A O 1
ATOM 635 N N . TYR A 1 76 ? 12.497 8.713 -23.928 1.00 60.75 76 TYR A N 1
ATOM 636 C CA . TYR A 1 76 ? 12.820 9.732 -24.932 1.00 60.75 76 TYR A CA 1
ATOM 637 C C . TYR A 1 76 ? 14.319 9.838 -25.224 1.00 60.75 76 TYR A C 1
ATOM 639 O O . TYR A 1 76 ? 14.669 10.322 -26.300 1.00 60.75 76 TYR A O 1
ATOM 647 N N . GLU A 1 77 ? 15.187 9.454 -24.283 1.00 55.81 77 GLU A N 1
ATOM 648 C CA . GLU A 1 77 ? 16.625 9.721 -24.404 1.00 55.81 77 GLU A CA 1
ATOM 649 C C . GLU A 1 77 ? 17.351 8.783 -25.372 1.00 55.81 77 GLU A C 1
ATOM 651 O O . GLU A 1 77 ? 18.249 9.259 -26.061 1.00 55.81 77 GLU A O 1
ATOM 656 N N . ASP A 1 78 ? 16.932 7.522 -25.530 1.00 50.78 78 ASP A N 1
ATOM 657 C CA . ASP A 1 78 ? 17.811 6.557 -26.206 1.00 50.78 78 ASP A CA 1
ATOM 658 C C . ASP A 1 78 ? 17.330 5.970 -27.532 1.00 50.78 78 ASP A C 1
ATOM 660 O O . ASP A 1 78 ? 18.163 5.485 -28.291 1.00 50.78 78 ASP A O 1
ATOM 664 N N . GLY A 1 79 ? 16.038 5.980 -27.877 1.00 48.59 79 GLY A N 1
ATOM 665 C CA . GLY A 1 79 ? 15.538 5.404 -29.144 1.00 48.59 79 GLY A CA 1
ATOM 666 C C . GLY A 1 79 ? 15.770 3.885 -29.348 1.00 48.59 79 GLY A C 1
ATOM 667 O O . GLY A 1 79 ? 15.053 3.275 -30.138 1.00 48.59 79 GLY A O 1
ATOM 668 N N . GLU A 1 80 ? 16.713 3.275 -28.622 1.00 47.81 80 GLU A N 1
ATOM 669 C CA . GLU A 1 80 ? 17.012 1.844 -28.505 1.00 47.81 80 GLU A CA 1
ATOM 670 C C . GLU A 1 80 ? 16.400 1.240 -27.231 1.00 47.81 80 GLU A C 1
ATOM 672 O O . GLU A 1 80 ? 15.922 0.105 -27.270 1.00 47.81 80 GLU A O 1
ATOM 677 N N . TYR A 1 81 ? 16.337 1.999 -26.129 1.00 51.06 81 TYR A N 1
ATOM 678 C CA . TYR A 1 81 ? 15.658 1.579 -24.903 1.00 51.06 81 TYR A CA 1
ATOM 679 C C . TYR A 1 81 ? 14.183 1.955 -24.967 1.00 51.06 81 TYR A C 1
ATOM 681 O O . TYR A 1 81 ? 13.768 3.089 -24.724 1.00 51.06 81 TYR A O 1
ATOM 689 N N . VAL A 1 82 ? 13.362 0.972 -25.319 1.00 54.53 82 VAL A N 1
ATOM 690 C CA . VAL A 1 82 ? 11.919 1.075 -25.137 1.00 54.53 82 VAL A CA 1
ATOM 691 C C . VAL A 1 82 ? 11.701 0.980 -23.635 1.00 54.53 82 VAL A C 1
ATOM 693 O O . VAL A 1 82 ? 11.901 -0.088 -23.057 1.00 54.53 82 VAL A O 1
ATOM 696 N N . ALA A 1 83 ? 11.331 2.091 -22.987 1.00 52.06 83 ALA A N 1
ATOM 697 C CA . ALA A 1 83 ? 10.811 2.006 -21.630 1.00 52.06 83 ALA A CA 1
ATOM 698 C C . ALA A 1 83 ? 9.776 0.881 -21.603 1.00 52.06 83 ALA A C 1
ATOM 700 O O . ALA A 1 83 ? 9.009 0.777 -22.569 1.00 52.06 83 ALA A O 1
ATOM 701 N N . PRO A 1 84 ? 9.762 0.044 -20.554 1.00 51.91 84 PRO A N 1
ATOM 702 C CA . PRO A 1 84 ? 8.789 -1.021 -20.428 1.00 51.91 84 PRO A CA 1
ATOM 703 C C . PRO A 1 84 ? 7.423 -0.580 -20.954 1.00 51.91 84 PRO A C 1
ATOM 705 O O . PRO A 1 84 ? 6.883 0.422 -20.472 1.00 51.91 84 PRO A O 1
ATOM 708 N N . LYS A 1 85 ? 6.891 -1.276 -21.972 1.00 52.62 85 LYS A N 1
ATOM 709 C CA . LYS A 1 85 ? 5.570 -0.997 -22.571 1.00 52.62 85 LYS A CA 1
ATOM 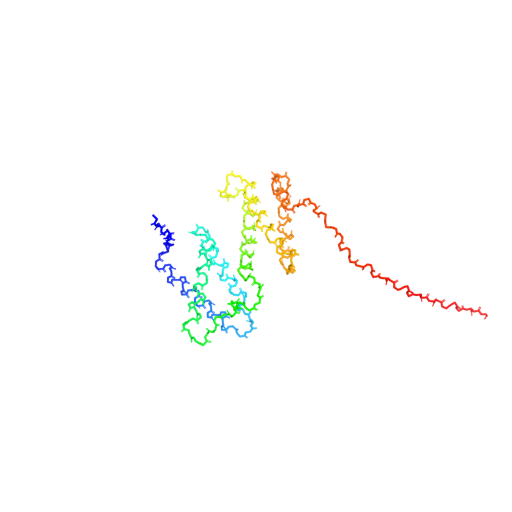710 C C . LYS A 1 85 ? 4.449 -1.379 -21.602 1.00 52.62 85 LYS A C 1
ATOM 712 O O . LYS A 1 85 ? 3.558 -2.158 -21.921 1.00 52.62 85 LYS A O 1
ATOM 717 N N . ILE A 1 86 ? 4.529 -0.888 -20.380 1.00 49.72 86 ILE A N 1
ATOM 718 C CA . ILE A 1 86 ? 3.558 -1.144 -19.325 1.00 49.72 86 ILE A CA 1
ATOM 719 C C . ILE A 1 86 ? 2.400 -0.145 -19.430 1.00 49.72 86 ILE A C 1
ATOM 721 O O . ILE A 1 86 ? 1.420 -0.305 -18.725 1.00 49.72 86 ILE A O 1
ATOM 725 N N . PHE A 1 87 ? 2.488 0.838 -20.335 1.00 49.19 87 PHE A N 1
ATOM 726 C CA . PHE A 1 87 ? 1.586 1.990 -20.385 1.00 49.19 87 PHE A CA 1
ATOM 727 C C . PHE A 1 87 ? 1.135 2.337 -21.811 1.00 49.19 87 PHE A C 1
ATOM 729 O O . PHE A 1 87 ? 1.049 3.510 -22.177 1.00 49.19 87 PHE A O 1
ATOM 736 N N . ASP A 1 88 ? 0.944 1.321 -22.660 1.00 41.00 88 ASP A N 1
ATOM 737 C CA . ASP A 1 88 ? 0.274 1.495 -23.951 1.00 41.00 88 ASP A CA 1
ATOM 738 C C . ASP A 1 88 ? -1.188 1.072 -23.761 1.00 41.00 88 ASP A C 1
ATOM 740 O O . ASP A 1 88 ? -1.496 -0.110 -23.612 1.00 41.00 88 ASP A O 1
ATOM 744 N N . ASN A 1 89 ? -2.063 2.079 -23.726 1.00 41.00 89 ASN A N 1
ATOM 745 C CA . ASN A 1 89 ? -3.463 2.096 -23.274 1.00 41.00 89 ASN A CA 1
ATOM 746 C C . ASN A 1 89 ? -4.445 1.185 -24.058 1.00 41.00 89 ASN A C 1
ATOM 748 O O . ASN A 1 89 ? -5.632 1.494 -24.180 1.00 41.00 89 ASN A O 1
ATOM 752 N N . GLU A 1 90 ? -3.997 0.083 -24.655 1.00 35.78 90 GLU A N 1
ATOM 753 C CA . GLU A 1 90 ? -4.787 -0.695 -25.613 1.00 35.78 90 GLU A CA 1
ATOM 754 C C . GLU A 1 90 ? -5.765 -1.696 -24.974 1.00 35.78 90 GLU A C 1
ATOM 756 O O . GLU A 1 90 ? -6.538 -2.333 -25.694 1.00 35.78 90 GLU A O 1
ATOM 761 N N . LYS A 1 91 ? -5.798 -1.850 -23.641 1.00 37.38 91 LYS A N 1
ATOM 762 C CA . LYS A 1 91 ? -6.622 -2.892 -22.998 1.00 37.38 91 LYS A CA 1
ATOM 763 C C . LYS A 1 91 ? -7.509 -2.459 -21.835 1.00 37.38 91 LYS A C 1
ATOM 765 O O . LYS A 1 91 ? -7.739 -3.278 -20.964 1.00 37.38 91 LYS A O 1
ATOM 770 N N . GLY A 1 92 ? -8.093 -1.260 -21.833 1.00 34.81 92 GLY A N 1
ATOM 771 C CA . GLY A 1 92 ? -9.307 -0.959 -21.037 1.00 34.81 92 GLY A CA 1
ATOM 772 C C . GLY A 1 92 ? -9.293 -1.343 -19.540 1.00 34.81 92 GLY A C 1
ATOM 773 O O . GLY A 1 92 ? -10.359 -1.491 -18.946 1.00 34.81 92 GLY A O 1
ATOM 774 N N . TYR A 1 93 ? -8.109 -1.530 -18.961 1.00 39.25 93 TYR A N 1
ATOM 775 C CA . TYR A 1 93 ? -7.813 -1.722 -17.551 1.00 39.25 93 TYR A CA 1
ATOM 776 C C . TYR A 1 93 ? -7.172 -0.400 -17.144 1.00 39.25 93 TYR A C 1
ATOM 778 O O . TYR A 1 93 ? -6.190 -0.006 -17.769 1.00 39.25 93 TYR A O 1
ATOM 786 N N . ASP A 1 94 ? -7.746 0.316 -16.179 1.00 49.47 94 ASP A N 1
ATOM 787 C CA . ASP A 1 94 ? -7.127 1.544 -15.676 1.00 49.47 94 ASP A CA 1
ATOM 788 C C . ASP A 1 94 ? -5.871 1.132 -14.895 1.00 49.47 94 ASP A C 1
ATOM 790 O O . ASP A 1 94 ? -5.931 0.692 -13.753 1.00 49.47 94 ASP A O 1
ATOM 794 N N . GLU A 1 95 ? -4.719 1.174 -15.555 1.00 53.62 95 GLU A N 1
ATOM 795 C CA . GLU A 1 95 ? -3.403 0.770 -15.034 1.00 53.62 95 GLU A CA 1
ATOM 796 C C . GLU A 1 95 ? -2.990 1.586 -13.796 1.00 53.62 95 GLU A C 1
ATOM 798 O O . GLU A 1 95 ? -2.284 1.092 -12.909 1.00 53.62 95 GLU A O 1
ATOM 803 N N . ASP A 1 96 ? -3.523 2.806 -13.688 1.00 56.12 96 ASP A N 1
ATOM 804 C CA . ASP A 1 96 ? -3.456 3.655 -12.501 1.00 56.12 96 ASP A CA 1
ATOM 805 C C . ASP A 1 96 ? -4.043 2.956 -11.260 1.00 56.12 96 ASP A C 1
ATOM 807 O O . ASP A 1 96 ? -3.572 3.188 -10.141 1.00 56.12 96 ASP A O 1
ATOM 811 N N . ASP A 1 97 ? -4.999 2.036 -11.432 1.00 65.19 97 ASP A N 1
ATOM 812 C CA . ASP A 1 97 ? -5.597 1.286 -10.332 1.00 65.19 97 ASP A CA 1
ATOM 813 C C . ASP A 1 97 ? -4.638 0.245 -9.743 1.00 65.19 97 ASP A C 1
ATOM 815 O O . ASP A 1 97 ? -4.606 0.108 -8.524 1.00 65.19 97 ASP A O 1
ATOM 819 N N . GLU A 1 98 ? -3.813 -0.459 -10.531 1.00 70.75 98 GLU A N 1
ATOM 820 C CA . GLU A 1 98 ? -2.918 -1.511 -10.004 1.00 70.75 98 GLU A CA 1
ATOM 821 C C . GLU A 1 98 ? -1.840 -0.915 -9.080 1.00 70.75 98 GLU A C 1
ATOM 823 O O . GLU A 1 98 ? -1.614 -1.398 -7.966 1.00 70.75 98 GLU A O 1
ATOM 828 N N . LEU A 1 99 ? -1.238 0.204 -9.488 1.00 74.06 99 LEU A N 1
ATOM 829 C CA . LEU A 1 99 ? -0.260 0.936 -8.678 1.00 74.06 99 LEU A CA 1
ATOM 830 C C . LEU A 1 99 ? -0.899 1.553 -7.428 1.00 74.06 99 LEU A C 1
ATOM 832 O O . LEU A 1 99 ? -0.347 1.461 -6.325 1.00 74.06 99 LEU A O 1
ATOM 836 N N . MET A 1 100 ? -2.091 2.132 -7.577 1.00 76.69 100 MET A N 1
ATOM 837 C CA . MET A 1 100 ? -2.859 2.653 -6.448 1.00 76.69 100 MET A CA 1
ATOM 838 C C . MET A 1 100 ? -3.275 1.544 -5.480 1.00 76.69 100 MET A C 1
ATOM 840 O O . MET A 1 100 ? -3.349 1.786 -4.275 1.00 76.69 100 MET A O 1
ATOM 844 N N . ASN A 1 101 ? -3.532 0.328 -5.966 1.00 81.19 101 ASN A N 1
ATOM 845 C CA . ASN A 1 101 ? -3.875 -0.813 -5.123 1.00 81.19 101 ASN A CA 1
ATOM 846 C C . ASN A 1 101 ? -2.700 -1.222 -4.240 1.00 81.19 101 ASN A C 1
ATOM 848 O O . ASN A 1 101 ? -2.873 -1.412 -3.038 1.00 81.19 101 ASN A O 1
ATOM 852 N N . ILE A 1 102 ? -1.497 -1.293 -4.812 1.00 82.12 102 ILE A N 1
ATOM 853 C CA . ILE A 1 102 ? -0.273 -1.614 -4.067 1.00 82.12 102 ILE A CA 1
ATOM 854 C C . ILE A 1 102 ? 0.002 -0.556 -2.999 1.00 82.12 102 ILE A C 1
ATOM 856 O O . ILE A 1 102 ? 0.315 -0.894 -1.855 1.00 82.12 102 ILE A O 1
ATOM 860 N N . VAL A 1 103 ? -0.163 0.723 -3.343 1.00 82.94 103 VAL A N 1
ATOM 861 C CA . VAL A 1 103 ? -0.016 1.810 -2.372 1.00 82.94 103 VAL A CA 1
ATOM 862 C C . VAL A 1 103 ? -1.059 1.729 -1.262 1.00 82.94 103 VAL A C 1
ATOM 864 O O . VAL A 1 103 ? -0.704 1.889 -0.095 1.00 82.94 103 VAL A O 1
ATOM 867 N N . ASP A 1 104 ? -2.316 1.434 -1.581 1.00 87.88 104 ASP A N 1
ATOM 868 C CA . ASP A 1 104 ? -3.353 1.264 -0.564 1.00 87.88 104 ASP A CA 1
ATOM 869 C C . ASP A 1 104 ? -3.083 0.065 0.349 1.00 87.88 104 ASP A C 1
ATOM 871 O O . ASP A 1 104 ? -3.183 0.209 1.566 1.00 87.88 104 ASP A O 1
ATOM 875 N N . ILE A 1 105 ? -2.679 -1.085 -0.200 1.00 90.06 105 ILE A N 1
ATOM 876 C CA . ILE A 1 105 ? -2.285 -2.264 0.586 1.00 90.06 105 ILE A CA 1
ATOM 877 C C . ILE A 1 105 ? -1.152 -1.897 1.543 1.00 90.06 105 ILE A C 1
ATOM 879 O O . ILE A 1 105 ? -1.224 -2.197 2.737 1.00 90.06 105 ILE A O 1
ATOM 883 N N . TYR A 1 106 ? -0.109 -1.235 1.039 1.00 87.62 106 TYR A N 1
ATOM 884 C CA . TYR A 1 106 ? 1.030 -0.850 1.860 1.00 87.62 106 TYR A CA 1
ATOM 885 C C . TYR A 1 106 ? 0.642 0.147 2.954 1.00 87.62 106 TYR A C 1
ATOM 887 O O . TYR A 1 106 ? 0.987 -0.063 4.116 1.00 87.62 106 TYR A O 1
ATOM 895 N N . TYR A 1 107 ? -0.124 1.181 2.600 1.00 87.81 107 TYR A N 1
ATOM 896 C CA . TYR A 1 107 ? -0.637 2.161 3.550 1.00 87.81 107 TYR A CA 1
ATOM 897 C C . TYR A 1 107 ? -1.425 1.478 4.672 1.00 87.81 107 TYR A C 1
ATOM 899 O O . TYR A 1 107 ? -1.140 1.698 5.846 1.00 87.81 107 TYR A O 1
ATOM 907 N N . ILE A 1 108 ? -2.360 0.583 4.326 1.00 92.75 108 ILE A N 1
ATOM 908 C CA . ILE A 1 108 ? -3.140 -0.164 5.319 1.00 92.75 108 ILE A CA 1
ATOM 909 C C . ILE A 1 108 ? -2.201 -0.976 6.221 1.00 92.75 108 ILE A C 1
ATOM 911 O O . ILE A 1 108 ? -2.334 -0.924 7.441 1.00 92.75 108 ILE A O 1
ATOM 915 N N . LYS A 1 109 ? -1.237 -1.718 5.657 1.00 92.62 109 LYS A N 1
ATOM 916 C CA . LYS A 1 109 ? -0.295 -2.530 6.449 1.00 92.62 109 LYS A CA 1
ATOM 917 C C . LYS A 1 109 ? 0.497 -1.693 7.447 1.00 92.62 109 LYS A C 1
ATOM 919 O O . LYS A 1 109 ? 0.593 -2.081 8.610 1.00 92.62 109 LYS A O 1
ATOM 924 N N . GLU A 1 110 ? 1.071 -0.589 6.989 1.00 89.00 110 GLU A N 1
ATOM 925 C CA . GLU A 1 110 ? 1.899 0.292 7.809 1.00 89.00 110 GLU A CA 1
ATOM 926 C C . GLU A 1 110 ? 1.071 0.927 8.929 1.00 89.00 110 GLU A C 1
ATOM 928 O O . GLU A 1 110 ? 1.425 0.794 10.099 1.00 89.00 110 GLU A O 1
ATOM 933 N N . THR A 1 111 ? -0.093 1.494 8.602 1.00 89.69 111 THR A N 1
ATOM 934 C CA . THR A 1 111 ? -0.975 2.120 9.595 1.00 89.69 111 THR A CA 1
ATOM 935 C C . THR A 1 111 ? -1.541 1.108 10.596 1.00 89.69 111 THR A C 1
ATOM 937 O O . THR A 1 111 ? -1.661 1.412 11.782 1.00 89.69 111 THR A O 1
ATOM 940 N N . LEU A 1 112 ? -1.858 -0.126 10.183 1.00 92.44 112 LEU A N 1
ATOM 941 C CA . LEU A 1 112 ? -2.288 -1.169 11.123 1.00 92.44 112 LEU A CA 1
ATOM 942 C C . LEU A 1 112 ? -1.157 -1.591 12.080 1.00 92.44 112 LEU A C 1
ATOM 944 O O . LEU A 1 112 ? -1.428 -1.844 13.258 1.00 92.44 112 LEU A O 1
ATOM 948 N N . GLU A 1 113 ? 0.100 -1.642 11.623 1.00 91.12 113 GLU A N 1
ATOM 949 C CA . GLU A 1 113 ? 1.248 -1.854 12.519 1.00 91.12 113 GLU A CA 1
ATOM 950 C C . GLU A 1 113 ? 1.458 -0.657 13.461 1.00 91.12 113 GLU A C 1
ATOM 952 O O . GLU A 1 113 ? 1.707 -0.846 14.651 1.00 91.12 113 GLU A O 1
ATOM 957 N N . GLU A 1 114 ? 1.291 0.579 12.994 1.00 88.25 114 GLU A N 1
ATOM 958 C CA . GLU A 1 114 ? 1.341 1.770 13.853 1.00 88.25 114 GLU A CA 1
ATOM 959 C C . GLU A 1 114 ? 0.273 1.727 14.955 1.00 88.25 114 GLU A C 1
ATOM 961 O O . GLU A 1 114 ? 0.597 1.881 16.139 1.00 88.25 114 GLU A O 1
ATOM 966 N N . ILE A 1 115 ? -0.974 1.399 14.591 1.00 90.00 115 ILE A N 1
ATOM 967 C CA . ILE A 1 115 ? -2.088 1.203 15.529 1.00 90.00 115 ILE A CA 1
ATOM 968 C C . ILE A 1 115 ? -1.742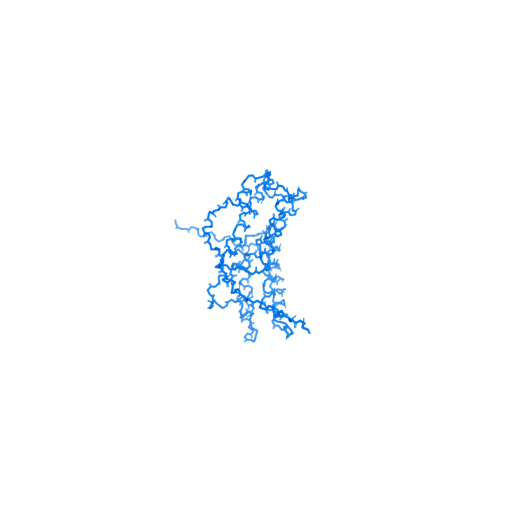 0.145 16.579 1.00 90.00 115 ILE A C 1
ATOM 970 O O . ILE A 1 115 ? -1.984 0.354 17.768 1.00 90.00 115 ILE A O 1
ATOM 974 N N . LYS A 1 116 ? -1.173 -0.991 16.165 1.00 90.31 116 LYS A N 1
ATOM 975 C CA . LYS A 1 116 ? -0.770 -2.081 17.066 1.00 90.31 116 LYS A CA 1
ATOM 976 C C . LYS A 1 116 ? 0.227 -1.620 18.129 1.00 90.31 116 LYS A C 1
ATOM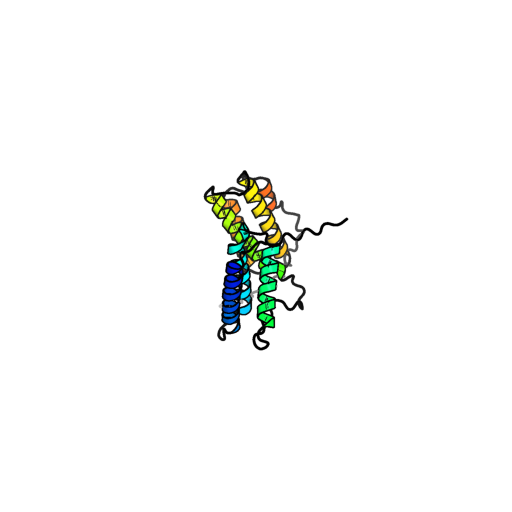 978 O O . LYS A 1 116 ? 0.145 -2.065 19.272 1.00 90.31 116 LYS A O 1
ATOM 983 N N . TYR A 1 117 ? 1.150 -0.731 17.768 1.00 86.69 117 TYR A N 1
ATOM 984 C CA . TYR A 1 117 ? 2.159 -0.189 18.682 1.00 86.69 117 TYR A CA 1
ATOM 985 C C . TYR A 1 117 ? 1.747 1.133 19.346 1.00 86.69 117 TYR A C 1
ATOM 987 O O . TYR A 1 117 ? 2.575 1.739 20.027 1.00 86.69 117 TYR A O 1
ATOM 995 N N . ASN A 1 118 ? 0.493 1.579 19.176 1.00 77.38 118 ASN A N 1
ATOM 996 C CA . ASN A 1 118 ? -0.003 2.890 19.615 1.00 77.38 118 ASN A CA 1
ATOM 997 C C . ASN A 1 118 ? 0.898 4.055 19.164 1.00 77.38 118 ASN A C 1
ATOM 999 O O . ASN A 1 118 ? 1.027 5.064 19.860 1.00 77.38 118 ASN A O 1
ATOM 1003 N N . LYS A 1 119 ? 1.567 3.899 18.020 1.00 70.81 119 LYS A N 1
ATOM 1004 C CA . LYS A 1 119 ? 2.413 4.935 17.436 1.00 70.81 119 LYS A CA 1
ATOM 1005 C C . LYS A 1 119 ? 1.571 5.760 16.477 1.00 70.81 119 LYS A C 1
ATOM 1007 O O . LYS A 1 119 ? 0.785 5.203 15.729 1.00 70.81 119 LYS A O 1
ATOM 1012 N N . TYR A 1 120 ? 1.739 7.077 16.577 1.00 59.50 120 TYR A N 1
ATOM 1013 C CA . TYR A 1 120 ? 1.341 8.114 15.625 1.00 59.50 120 TYR A CA 1
ATOM 1014 C C . TYR A 1 120 ? 0.331 7.696 14.559 1.00 59.50 120 TYR A C 1
ATOM 1016 O O . TYR A 1 120 ? 0.646 7.549 13.389 1.00 59.50 120 TYR A O 1
ATOM 1024 N N . CYS A 1 121 ? -0.925 7.643 14.973 1.00 66.56 121 CYS A N 1
ATOM 1025 C CA . CYS A 1 121 ? -1.978 8.045 14.073 1.00 66.56 121 CYS A CA 1
ATOM 1026 C C . CYS A 1 121 ? -1.844 9.549 13.838 1.00 66.56 121 CYS A C 1
ATOM 1028 O O . CYS A 1 121 ? -1.890 10.319 14.796 1.00 66.56 121 CYS A O 1
ATOM 1030 N N . TYR A 1 122 ? -1.677 9.983 12.587 1.00 57.62 122 TYR A N 1
ATOM 1031 C CA . TYR A 1 122 ? -1.745 11.410 12.240 1.00 57.62 122 TYR A CA 1
ATOM 1032 C C . TYR A 1 122 ? -3.081 12.047 12.681 1.00 57.62 122 TYR A C 1
ATOM 1034 O O . TYR A 1 122 ? -3.169 13.263 12.846 1.00 57.62 122 TYR A O 1
ATOM 1042 N N . THR A 1 123 ? -4.115 11.225 12.893 1.00 59.56 123 THR A N 1
ATOM 1043 C CA . THR A 1 123 ? -5.431 11.596 13.420 1.00 59.56 123 THR A CA 1
ATOM 1044 C C . THR A 1 123 ? -5.531 11.420 14.938 1.00 59.56 123 THR A C 1
ATOM 1046 O O . THR A 1 123 ? -4.906 10.548 15.537 1.00 59.56 123 THR A O 1
ATOM 1049 N N . ASN A 1 124 ? -6.393 12.222 15.568 1.00 65.38 124 ASN A N 1
ATOM 1050 C CA . ASN A 1 124 ? -6.496 12.357 17.026 1.00 65.38 124 ASN A CA 1
ATOM 1051 C C . ASN A 1 124 ? -7.006 11.106 17.770 1.00 65.38 124 ASN A C 1
ATOM 1053 O O . ASN A 1 124 ? -6.972 11.085 19.000 1.00 65.38 124 ASN A O 1
ATOM 1057 N N . ASN A 1 125 ? -7.478 10.065 17.074 1.00 81.38 125 ASN A N 1
ATOM 1058 C CA . ASN A 1 125 ? -7.793 8.787 17.703 1.00 81.38 125 ASN A CA 1
ATOM 1059 C C . ASN A 1 125 ? -7.541 7.582 16.772 1.00 81.38 125 ASN A C 1
ATOM 1061 O O . ASN A 1 125 ? -7.504 7.688 15.546 1.00 81.38 125 ASN A O 1
ATOM 1065 N N . ARG A 1 126 ? -7.393 6.413 17.400 1.00 87.69 126 ARG A N 1
ATOM 1066 C CA . ARG A 1 126 ? -7.162 5.098 16.784 1.00 87.69 126 ARG A CA 1
ATOM 1067 C C . ARG A 1 126 ? -8.223 4.687 15.754 1.00 87.69 126 ARG A C 1
ATOM 1069 O O . ARG A 1 126 ? -7.888 4.062 14.749 1.00 87.69 126 ARG A O 1
ATOM 1076 N N . CYS A 1 127 ? -9.490 4.980 16.029 1.00 89.69 127 CYS A N 1
ATOM 1077 C CA . CYS A 1 127 ? -10.608 4.612 15.168 1.00 89.69 127 CYS A CA 1
ATOM 1078 C C . CYS A 1 127 ? -10.657 5.442 13.886 1.00 89.69 127 CYS A C 1
ATOM 1080 O O . CYS A 1 127 ? -11.030 4.898 12.853 1.00 89.69 127 CYS A O 1
ATOM 1082 N N . ASP A 1 128 ? -10.212 6.698 13.918 1.00 88.06 128 ASP A N 1
ATOM 1083 C CA . ASP A 1 128 ? -10.122 7.540 12.723 1.00 88.06 128 ASP A CA 1
ATOM 1084 C C . ASP A 1 128 ? -9.106 6.955 11.724 1.00 88.06 128 ASP A C 1
ATOM 1086 O O . ASP A 1 128 ? -9.422 6.777 10.549 1.00 88.06 128 ASP A O 1
ATOM 1090 N N . CYS A 1 129 ? -7.924 6.537 12.194 1.00 88.44 129 CYS A N 1
ATOM 1091 C CA . CYS A 1 129 ? -6.951 5.827 11.353 1.00 88.44 129 CYS A CA 1
ATOM 1092 C C . CYS A 1 129 ? -7.487 4.511 10.809 1.00 88.44 129 CYS A C 1
ATOM 1094 O O . CYS A 1 129 ? -7.317 4.191 9.633 1.00 88.44 129 CYS A O 1
ATOM 1096 N N . ALA A 1 130 ? -8.112 3.722 11.686 1.00 92.00 130 ALA A N 1
ATOM 1097 C CA . ALA A 1 130 ? -8.685 2.448 11.294 1.00 92.00 130 ALA A CA 1
ATOM 1098 C C . ALA A 1 130 ? -9.778 2.646 10.233 1.00 92.00 130 ALA A C 1
ATOM 1100 O O . ALA A 1 130 ? -9.899 1.828 9.325 1.00 92.00 130 ALA A O 1
ATOM 1101 N N . TRP A 1 131 ? -10.531 3.744 10.304 1.00 92.12 131 TRP A N 1
ATOM 1102 C CA . TRP A 1 131 ? -11.541 4.103 9.316 1.00 92.12 131 TRP A CA 1
ATOM 1103 C C . TRP A 1 131 ? -10.936 4.515 7.968 1.00 92.12 131 TRP A C 1
ATOM 1105 O O . TRP A 1 131 ? -11.408 4.051 6.932 1.00 92.12 131 TRP A O 1
ATOM 1115 N N . GLU A 1 132 ? -9.855 5.301 7.948 1.00 90.31 132 GLU A N 1
ATOM 1116 C CA . GLU A 1 132 ? -9.114 5.588 6.706 1.00 90.31 132 GLU A CA 1
ATOM 1117 C C . GLU A 1 132 ? -8.588 4.306 6.045 1.00 90.31 132 GLU A C 1
ATOM 1119 O O . GLU A 1 132 ? -8.743 4.112 4.836 1.00 90.31 132 GLU A O 1
ATOM 1124 N N . CYS A 1 133 ? -8.044 3.384 6.846 1.00 92.75 133 CYS A N 1
ATOM 1125 C CA . CYS A 1 133 ? -7.632 2.067 6.364 1.00 92.75 133 CYS A CA 1
ATOM 1126 C C . CYS A 1 133 ? -8.821 1.272 5.804 1.00 92.75 133 CYS A C 1
ATOM 1128 O O . CYS A 1 133 ? -8.709 0.654 4.747 1.00 92.75 133 CYS A O 1
ATOM 113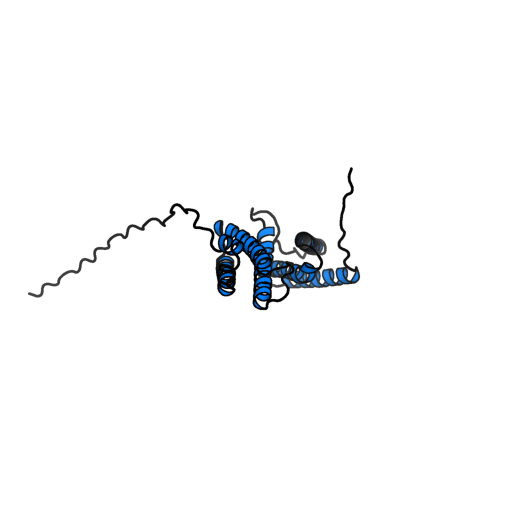0 N N . ALA A 1 134 ? -9.966 1.293 6.493 1.00 94.25 134 ALA A N 1
ATOM 1131 C CA . ALA A 1 134 ? -11.162 0.570 6.081 1.00 94.25 134 ALA A CA 1
ATOM 1132 C C . ALA A 1 134 ? -11.709 1.079 4.738 1.00 94.25 134 ALA A C 1
ATOM 1134 O O . ALA A 1 134 ? -12.047 0.267 3.883 1.00 94.25 134 ALA A O 1
ATOM 1135 N N . LYS A 1 135 ? -11.714 2.395 4.493 1.00 92.50 135 LYS A N 1
ATOM 1136 C CA . LYS A 1 135 ? -12.129 2.966 3.196 1.00 92.50 135 LYS A CA 1
ATOM 1137 C C . LYS A 1 135 ? -11.258 2.483 2.034 1.00 92.50 135 LYS A C 1
ATOM 1139 O O . LYS A 1 135 ? -11.766 2.155 0.965 1.00 92.50 135 LYS A O 1
ATOM 1144 N N . LYS A 1 136 ? -9.940 2.408 2.239 1.00 91.38 136 LYS A N 1
ATOM 1145 C CA . LYS A 1 136 ? -9.010 1.863 1.236 1.00 91.38 136 LYS A CA 1
ATOM 1146 C C . LYS A 1 136 ? -9.237 0.368 1.017 1.00 91.38 136 LYS A C 1
ATOM 1148 O O . LYS A 1 136 ? -9.298 -0.084 -0.121 1.00 91.38 136 LYS A O 1
ATOM 1153 N N . TYR A 1 137 ? -9.445 -0.382 2.099 1.00 92.81 137 TYR A N 1
ATOM 1154 C CA . TYR A 1 137 ? -9.815 -1.794 2.035 1.00 92.81 137 TYR A CA 1
ATOM 1155 C C . TYR A 1 137 ? -11.114 -2.018 1.242 1.00 92.81 137 TYR A C 1
ATOM 1157 O O . TYR A 1 137 ? -11.178 -2.918 0.409 1.00 92.81 137 TYR A O 1
ATOM 1165 N N . GLU A 1 138 ? -12.136 -1.183 1.447 1.00 90.88 138 GLU A N 1
ATOM 1166 C CA . GLU A 1 138 ? -13.405 -1.249 0.711 1.00 90.88 138 GLU A CA 1
ATOM 1167 C C . GLU A 1 138 ? -13.212 -1.042 -0.791 1.00 90.88 138 GLU A C 1
ATOM 1169 O O . GLU A 1 138 ? -13.739 -1.815 -1.592 1.00 90.88 138 GLU A O 1
ATOM 1174 N N . ARG A 1 139 ? -12.404 -0.043 -1.169 1.00 86.44 139 ARG A N 1
ATOM 1175 C CA . ARG A 1 139 ? -12.040 0.218 -2.566 1.00 86.44 139 ARG A CA 1
ATOM 1176 C C . ARG A 1 139 ? -11.392 -1.011 -3.203 1.00 86.44 139 ARG A C 1
ATOM 1178 O O . ARG A 1 139 ? -11.848 -1.464 -4.251 1.00 86.44 139 ARG A O 1
ATOM 1185 N N . LEU A 1 140 ? -10.388 -1.590 -2.539 1.00 86.56 140 LEU A N 1
ATOM 1186 C CA . LEU A 1 140 ? -9.711 -2.807 -2.999 1.00 86.56 140 LEU A CA 1
ATOM 1187 C C . LEU A 1 140 ? -10.685 -3.991 -3.129 1.00 86.56 140 LEU A C 1
ATOM 1189 O O . LEU A 1 140 ? -10.673 -4.713 -4.123 1.00 86.56 140 LEU A O 1
ATOM 1193 N N . LYS A 1 141 ? -11.586 -4.167 -2.158 1.00 87.12 141 LYS A N 1
ATOM 1194 C CA . LYS A 1 141 ? -12.599 -5.231 -2.166 1.00 87.12 141 LYS A CA 1
ATOM 1195 C C . LYS A 1 141 ? -13.608 -5.078 -3.309 1.00 87.12 141 LYS A C 1
ATOM 1197 O O . LYS A 1 141 ? -14.013 -6.078 -3.907 1.00 87.12 141 LYS A O 1
ATOM 1202 N N . HIS A 1 142 ? -14.022 -3.851 -3.625 1.00 80.94 142 HIS A N 1
ATOM 1203 C CA . HIS A 1 142 ? -14.910 -3.582 -4.757 1.00 80.94 142 HIS A CA 1
ATOM 1204 C C . HIS A 1 142 ? -14.255 -3.993 -6.082 1.00 80.94 142 HIS A C 1
ATOM 1206 O O . HIS A 1 142 ? -14.889 -4.665 -6.892 1.00 80.94 142 HIS A O 1
ATOM 1212 N N . LEU A 1 143 ? -12.967 -3.683 -6.265 1.00 72.75 143 LEU A N 1
ATOM 1213 C CA . LEU A 1 143 ? -12.196 -4.139 -7.427 1.00 72.75 143 LEU A CA 1
ATOM 1214 C C . LEU A 1 143 ? -12.136 -5.673 -7.492 1.00 72.75 143 LEU A C 1
ATOM 1216 O O . LEU A 1 143 ? -12.381 -6.264 -8.545 1.00 72.75 143 LEU A O 1
ATOM 1220 N N . CYS A 1 144 ? -11.932 -6.335 -6.349 1.00 74.62 144 CYS A N 1
ATOM 1221 C CA . CYS A 1 144 ? -11.930 -7.795 -6.293 1.00 74.62 144 CYS A CA 1
ATOM 1222 C C . CYS A 1 144 ? -13.273 -8.447 -6.637 1.00 74.62 144 CYS A C 1
ATOM 1224 O O . CYS A 1 144 ? -13.304 -9.580 -7.108 1.00 74.62 144 CYS A O 1
ATOM 1226 N N . SER A 1 145 ? -14.381 -7.736 -6.428 1.00 68.88 145 SER A N 1
ATOM 1227 C CA . SER A 1 145 ? -15.723 -8.222 -6.773 1.00 68.88 145 SER A CA 1
ATOM 1228 C C . SER A 1 145 ? -15.949 -8.287 -8.288 1.00 68.88 145 SER A C 1
ATOM 1230 O O . SER A 1 145 ? -16.871 -8.963 -8.743 1.00 68.88 145 SER A O 1
ATOM 1232 N N . LEU A 1 146 ? -15.120 -7.575 -9.057 1.00 65.69 146 LEU A N 1
ATOM 1233 C CA . LEU A 1 146 ? -15.205 -7.482 -10.509 1.00 65.69 146 LEU A CA 1
ATOM 1234 C C . LEU A 1 146 ? -14.267 -8.486 -11.189 1.00 65.69 146 LEU A C 1
ATOM 1236 O O . LEU A 1 146 ? -14.715 -9.157 -12.117 1.00 65.69 146 LEU A O 1
ATOM 1240 N N . ASN A 1 147 ? -13.009 -8.604 -10.731 1.00 64.06 147 ASN A N 1
ATOM 1241 C CA . ASN A 1 147 ? -12.029 -9.583 -11.228 1.00 64.06 147 ASN A CA 1
ATOM 1242 C C . ASN A 1 147 ? -10.731 -9.563 -10.373 1.00 64.06 147 ASN A C 1
ATOM 1244 O O . ASN A 1 147 ? -9.811 -8.810 -10.698 1.00 64.06 147 ASN A O 1
ATOM 1248 N N . CYS A 1 148 ? -10.636 -10.315 -9.263 1.00 66.62 148 CYS A N 1
ATOM 1249 C CA . CYS A 1 148 ? -9.392 -10.356 -8.471 1.00 66.62 148 CYS A CA 1
ATOM 1250 C C . CYS A 1 148 ? -8.400 -11.416 -8.935 1.00 66.62 148 CYS A C 1
ATOM 1252 O O . CYS A 1 148 ? -8.780 -12.550 -9.214 1.00 66.62 148 CYS A O 1
ATOM 1254 N N . ASP A 1 149 ? -7.122 -11.051 -8.888 1.00 71.81 149 ASP A N 1
ATOM 1255 C CA . ASP A 1 149 ? -6.023 -12.005 -8.791 1.00 71.81 149 ASP A CA 1
ATOM 1256 C C . ASP A 1 149 ? -6.030 -12.688 -7.404 1.00 71.81 149 ASP A C 1
ATOM 1258 O O . ASP A 1 149 ? -6.399 -12.058 -6.400 1.00 71.81 149 ASP A O 1
ATOM 1262 N N . ASP A 1 150 ? -5.636 -13.964 -7.349 1.00 77.62 150 ASP A N 1
ATOM 1263 C CA . ASP A 1 150 ? -5.558 -14.759 -6.117 1.00 77.62 150 ASP A CA 1
ATOM 1264 C C . ASP A 1 150 ? -4.628 -14.106 -5.075 1.00 77.62 150 ASP A C 1
ATOM 1266 O O . ASP A 1 150 ? -4.921 -14.143 -3.876 1.00 77.62 150 ASP A O 1
ATOM 1270 N N . ASP A 1 151 ? -3.555 -13.438 -5.507 1.00 77.25 151 ASP A N 1
ATOM 1271 C CA . ASP A 1 151 ? -2.606 -12.761 -4.621 1.00 77.25 151 ASP A CA 1
ATOM 1272 C C . ASP A 1 151 ? -3.259 -11.581 -3.891 1.00 77.25 151 ASP A C 1
ATOM 1274 O O . ASP A 1 151 ? -3.118 -11.432 -2.674 1.00 77.25 151 ASP A O 1
ATOM 1278 N N . ILE A 1 152 ? -4.049 -10.771 -4.604 1.00 78.31 152 ILE A N 1
ATOM 1279 C CA . ILE A 1 152 ? -4.788 -9.651 -4.002 1.00 78.31 152 ILE A CA 1
ATOM 1280 C C . ILE A 1 152 ? -5.8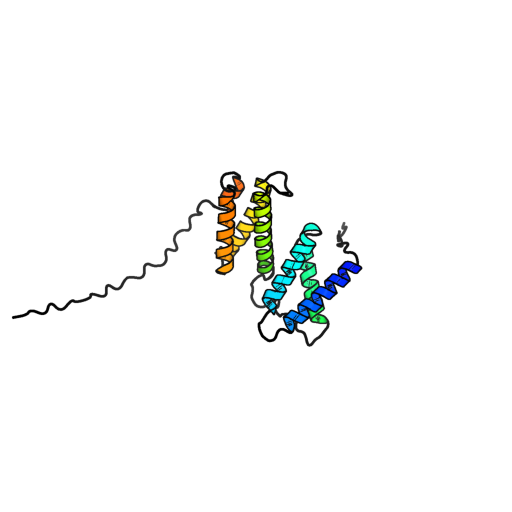72 -10.183 -3.060 1.00 78.31 152 ILE A C 1
ATOM 1282 O O . ILE A 1 152 ? -6.103 -9.607 -1.996 1.00 78.31 152 ILE A O 1
ATOM 1286 N N . HIS A 1 153 ? -6.530 -11.289 -3.419 1.00 83.06 153 HIS A N 1
ATOM 1287 C CA . HIS A 1 153 ? -7.537 -11.903 -2.559 1.00 83.06 153 HIS A CA 1
ATOM 1288 C C . HIS A 1 153 ? -6.946 -12.360 -1.221 1.00 83.06 153 HIS A C 1
ATOM 1290 O O . HIS A 1 153 ? -7.477 -12.018 -0.160 1.00 83.06 153 HIS A O 1
ATOM 1296 N N . ASN A 1 154 ? -5.827 -13.085 -1.272 1.00 85.94 154 ASN A N 1
ATOM 1297 C CA . ASN A 1 154 ? -5.113 -13.544 -0.083 1.00 85.94 154 ASN A CA 1
ATOM 1298 C C . ASN A 1 154 ? -4.677 -12.361 0.786 1.00 85.94 154 ASN A C 1
ATOM 1300 O O . ASN A 1 154 ? -4.884 -12.362 1.999 1.00 85.94 154 ASN A O 1
ATOM 1304 N N . GLU A 1 155 ? -4.161 -11.308 0.153 1.00 89.25 155 GLU A N 1
ATOM 1305 C CA . GLU A 1 155 ? -3.755 -10.093 0.846 1.00 89.25 155 GLU A CA 1
ATOM 1306 C C . GLU A 1 155 ? -4.936 -9.397 1.545 1.00 89.2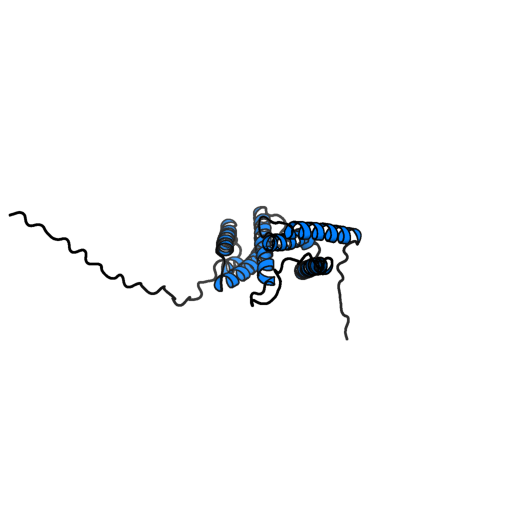5 155 GLU A C 1
ATOM 1308 O O . GLU A 1 155 ? -4.818 -8.948 2.686 1.00 89.25 155 GLU A O 1
ATOM 1313 N N . LEU A 1 156 ? -6.115 -9.343 0.917 1.00 90.56 156 LEU A N 1
ATOM 1314 C CA . LEU A 1 156 ? -7.309 -8.774 1.547 1.00 90.56 156 LEU A CA 1
ATOM 1315 C C . LEU A 1 156 ? -7.817 -9.606 2.728 1.00 90.56 156 LEU A C 1
ATOM 1317 O O . LEU A 1 156 ? -8.286 -9.027 3.714 1.00 90.56 156 LEU A O 1
ATOM 1321 N N . GLU A 1 157 ? -7.739 -10.934 2.672 1.00 90.44 157 GLU A N 1
ATOM 1322 C CA . GLU A 1 157 ? -8.078 -11.767 3.832 1.00 90.44 157 GLU A CA 1
ATOM 1323 C C . GLU A 1 157 ? -7.084 -11.556 4.982 1.00 90.44 157 GLU A C 1
ATOM 1325 O O . GLU A 1 157 ? -7.498 -11.383 6.133 1.00 90.44 157 GLU A O 1
ATOM 1330 N N . ASP A 1 158 ? -5.789 -11.441 4.688 1.00 93.75 158 ASP A N 1
ATOM 1331 C CA . ASP A 1 158 ? -4.776 -11.110 5.691 1.00 93.75 158 ASP A CA 1
ATOM 1332 C C . ASP A 1 158 ? -5.027 -9.741 6.335 1.00 93.75 158 ASP A C 1
ATOM 1334 O O . ASP A 1 158 ? -4.997 -9.608 7.566 1.00 93.75 158 ASP A O 1
ATOM 1338 N N . LEU A 1 159 ? -5.344 -8.718 5.536 1.00 95.12 159 LEU A N 1
ATOM 1339 C CA . LEU A 1 159 ? -5.700 -7.391 6.043 1.00 95.12 159 LEU A CA 1
ATOM 1340 C C . LEU A 1 159 ? -6.944 -7.438 6.936 1.00 95.12 159 LEU A C 1
ATOM 1342 O O . LEU A 1 159 ? -6.931 -6.892 8.043 1.00 95.12 159 LEU A O 1
ATOM 1346 N N . LYS A 1 160 ? -8.001 -8.132 6.506 1.00 94.88 160 LYS A N 1
ATOM 1347 C CA . LYS A 1 160 ? -9.227 -8.329 7.294 1.00 94.88 160 LYS A CA 1
ATOM 1348 C C . LYS A 1 160 ? -8.935 -8.997 8.635 1.00 94.88 160 LYS A C 1
ATOM 1350 O O . LYS A 1 160 ? -9.407 -8.524 9.672 1.00 94.88 160 LYS A O 1
ATOM 1355 N N . ASN A 1 161 ? -8.106 -10.036 8.642 1.00 94.69 161 ASN A N 1
ATOM 1356 C CA . ASN A 1 161 ? -7.682 -10.704 9.870 1.00 94.69 161 ASN A CA 1
ATOM 1357 C C . ASN A 1 161 ? -6.915 -9.756 10.800 1.00 94.69 161 ASN A C 1
ATOM 1359 O O . ASN A 1 161 ? -7.139 -9.773 12.012 1.00 94.69 161 ASN A O 1
ATOM 1363 N N . LYS A 1 162 ? -6.074 -8.861 10.267 1.00 95.88 162 LYS A N 1
ATOM 1364 C CA . LYS A 1 162 ? -5.405 -7.831 11.079 1.00 95.88 162 LYS A CA 1
ATOM 1365 C C . LYS A 1 162 ? -6.393 -6.857 11.724 1.00 95.88 162 LYS A C 1
ATOM 1367 O O . LYS A 1 162 ? -6.253 -6.583 12.916 1.00 95.88 162 LYS A O 1
ATOM 1372 N N . PHE A 1 163 ? -7.412 -6.380 11.002 1.00 95.56 163 PHE A N 1
ATOM 1373 C CA . PHE A 1 163 ? -8.462 -5.532 11.593 1.00 95.56 163 PHE A CA 1
ATOM 1374 C C . PHE A 1 163 ? -9.157 -6.216 12.778 1.00 95.56 163 PHE A C 1
ATOM 1376 O O . PHE A 1 163 ? -9.357 -5.594 13.827 1.00 95.56 163 PHE A O 1
ATOM 1383 N N . ILE A 1 164 ? -9.500 -7.498 12.619 1.00 94.50 164 ILE A N 1
ATOM 1384 C CA . ILE A 1 164 ? -10.163 -8.308 13.649 1.00 94.50 164 ILE A CA 1
ATOM 1385 C C . ILE A 1 164 ? -9.245 -8.509 14.856 1.00 94.50 164 ILE A C 1
ATOM 1387 O O . ILE A 1 164 ? -9.660 -8.259 15.984 1.00 94.50 164 ILE A O 1
ATOM 1391 N N . ASN A 1 165 ? -7.993 -8.908 14.629 1.00 95.00 165 ASN A N 1
ATOM 1392 C CA . ASN A 1 165 ? -7.031 -9.200 15.696 1.00 95.00 165 ASN A CA 1
ATOM 1393 C C . ASN A 1 165 ? -6.669 -7.962 16.518 1.00 95.00 165 ASN A C 1
ATOM 1395 O O . ASN A 1 165 ? -6.395 -8.061 17.711 1.00 95.00 165 ASN A O 1
ATOM 1399 N N . LEU A 1 166 ? -6.704 -6.784 15.898 1.00 93.31 166 LEU A N 1
ATOM 1400 C CA . LEU A 1 166 ? -6.555 -5.520 16.607 1.00 93.31 166 LEU A CA 1
ATOM 1401 C C . LEU A 1 166 ? -7.839 -5.116 17.355 1.00 93.31 166 LEU A C 1
ATOM 1403 O O . LEU A 1 166 ? -7.823 -4.146 18.101 1.00 93.31 166 LEU A O 1
ATOM 1407 N N . GLY A 1 167 ? -8.959 -5.822 17.208 1.00 91.94 167 GLY A N 1
ATOM 1408 C CA . GLY A 1 167 ? -10.231 -5.460 17.843 1.00 91.94 167 GLY A CA 1
ATOM 1409 C C . GLY A 1 167 ? -10.843 -4.178 17.271 1.00 91.94 167 GLY A C 1
ATOM 1410 O O . GLY A 1 167 ? -11.643 -3.518 17.934 1.00 91.94 167 GLY A O 1
ATOM 1411 N N . LEU A 1 168 ? -10.464 -3.795 16.047 1.00 92.31 168 LEU A N 1
ATOM 1412 C CA . LEU A 1 168 ? -10.973 -2.585 15.391 1.00 92.31 168 LEU A CA 1
ATOM 1413 C C . LEU A 1 168 ? -12.422 -2.769 14.931 1.00 92.31 168 LEU A C 1
ATOM 1415 O O . LEU A 1 168 ? -13.187 -1.815 14.913 1.00 92.31 168 LEU A O 1
ATOM 1419 N N . THR A 1 169 ? -12.830 -4.005 14.651 1.00 88.44 169 THR A N 1
ATOM 1420 C CA . THR A 1 169 ? -14.207 -4.357 14.268 1.00 88.44 169 THR A CA 1
ATOM 1421 C C . THR A 1 169 ? -15.174 -4.430 15.455 1.00 88.44 169 THR A C 1
ATOM 1423 O O . THR A 1 169 ? -16.379 -4.558 15.258 1.00 88.44 169 THR A O 1
ATOM 1426 N N . THR A 1 170 ? -14.672 -4.353 16.688 1.00 86.56 170 THR A N 1
ATOM 1427 C CA . THR A 1 170 ? -15.487 -4.305 17.915 1.00 86.56 170 THR A CA 1
ATOM 1428 C C . THR A 1 170 ? -15.354 -2.981 18.658 1.00 86.56 170 THR A C 1
ATOM 1430 O O . THR A 1 170 ? -16.255 -2.619 19.401 1.00 86.56 170 THR A O 1
ATOM 1433 N N . GLY A 1 171 ? -14.226 -2.281 18.494 1.00 83.69 171 GLY A N 1
ATOM 1434 C CA . GLY A 1 171 ? -13.944 -1.009 19.162 1.00 83.69 171 GLY A CA 1
ATOM 1435 C C . GLY A 1 171 ? -14.201 0.236 18.312 1.00 83.69 171 GLY A C 1
ATOM 1436 O O . GLY A 1 171 ? -14.169 1.334 18.859 1.00 83.69 171 GLY A O 1
ATOM 1437 N N . CYS A 1 172 ? -14.429 0.084 17.003 1.00 89.94 172 CYS A N 1
ATOM 1438 C CA . CYS A 1 172 ? -14.667 1.186 16.074 1.00 89.94 172 CYS A CA 1
ATOM 1439 C C . CYS A 1 172 ? -15.851 0.845 15.149 1.00 89.94 172 CYS A C 1
ATOM 1441 O O . CYS A 1 172 ? -15.680 0.151 14.145 1.00 89.94 172 CYS A O 1
ATOM 1443 N N . ASP A 1 173 ? -17.051 1.334 15.470 1.00 86.81 173 ASP A N 1
ATOM 1444 C CA . ASP A 1 173 ? -18.294 0.949 14.775 1.00 86.81 173 ASP A CA 1
ATOM 1445 C C . ASP A 1 173 ? -18.236 1.188 13.256 1.00 86.81 173 ASP A C 1
ATOM 1447 O O . ASP A 1 173 ? -18.536 0.287 12.473 1.00 86.81 173 ASP A O 1
ATOM 1451 N N . ASN A 1 174 ? -17.711 2.338 12.825 1.00 85.69 174 ASN A N 1
ATOM 1452 C CA . ASN A 1 174 ? -17.580 2.680 11.402 1.00 85.69 174 ASN A CA 1
ATOM 1453 C C . ASN A 1 174 ? -16.646 1.729 10.629 1.00 85.69 174 ASN A C 1
ATOM 1455 O O . ASN A 1 174 ? -16.768 1.576 9.418 1.00 85.69 174 ASN A O 1
ATOM 1459 N N . VAL A 1 175 ? -15.683 1.097 11.309 1.00 91.38 175 VAL A N 1
ATOM 1460 C CA . VAL A 1 175 ? -14.770 0.119 10.695 1.00 91.38 175 VAL A CA 1
ATOM 1461 C C . VAL A 1 175 ? -15.475 -1.219 10.535 1.00 91.38 175 VAL A C 1
ATOM 1463 O O . VAL A 1 175 ? -15.338 -1.879 9.506 1.00 91.38 175 VAL A O 1
ATOM 1466 N N . LYS A 1 176 ? -16.254 -1.620 11.545 1.00 90.19 176 LYS A N 1
ATOM 1467 C CA . LYS A 1 176 ? -17.011 -2.872 11.534 1.00 90.19 176 LYS A CA 1
ATOM 1468 C C . LYS A 1 176 ? -17.918 -2.967 10.314 1.00 90.19 176 LYS A C 1
ATOM 1470 O O . LYS A 1 176 ? -17.913 -4.001 9.657 1.00 90.19 176 LYS A O 1
ATOM 1475 N N . GLU A 1 177 ? -18.655 -1.902 10.018 1.00 87.19 177 GLU A N 1
ATOM 1476 C CA . GLU A 1 177 ? -19.600 -1.864 8.897 1.00 87.19 177 GLU A CA 1
ATOM 1477 C C . GLU A 1 177 ? -18.914 -2.029 7.538 1.00 87.19 177 GLU A C 1
ATOM 1479 O O . GLU A 1 177 ? -19.487 -2.622 6.634 1.00 87.19 177 GLU A O 1
ATOM 1484 N N . ILE A 1 178 ? -17.670 -1.570 7.394 1.00 89.19 178 ILE A N 1
ATOM 1485 C CA . ILE A 1 178 ? -16.922 -1.671 6.136 1.00 89.19 178 ILE A CA 1
ATOM 1486 C C . ILE A 1 178 ? -16.254 -3.045 5.981 1.00 89.19 178 ILE A C 1
ATOM 1488 O O . ILE A 1 178 ? -16.267 -3.645 4.904 1.00 89.19 178 ILE A O 1
ATOM 1492 N N . ILE A 1 179 ? -15.659 -3.567 7.059 1.00 91.12 179 ILE A N 1
ATOM 1493 C CA . ILE A 1 179 ? -14.978 -4.872 7.038 1.00 91.12 179 ILE A CA 1
ATOM 1494 C C . ILE A 1 179 ? -15.999 -6.015 6.954 1.00 91.12 179 ILE A C 1
ATOM 1496 O O . ILE A 1 179 ? -15.817 -6.974 6.197 1.00 91.12 179 ILE A O 1
ATOM 1500 N N . PHE A 1 180 ? -17.105 -5.881 7.683 1.00 85.25 180 PHE A N 1
ATOM 1501 C CA . PHE A 1 180 ? -18.244 -6.789 7.677 1.00 85.25 180 PHE A CA 1
ATOM 1502 C C . PHE A 1 180 ? -19.495 -6.046 7.205 1.00 85.25 180 PHE A C 1
ATOM 1504 O O . PHE A 1 180 ? -20.392 -5.798 8.019 1.00 85.25 180 PHE A O 1
ATOM 1511 N N . PRO A 1 181 ? -19.592 -5.705 5.906 1.00 70.81 181 PRO A N 1
ATOM 1512 C CA . PRO A 1 181 ? -20.818 -5.124 5.402 1.00 70.81 181 PRO A CA 1
ATOM 1513 C C . PRO A 1 181 ? -21.946 -6.109 5.704 1.00 70.81 181 PRO A C 1
ATOM 1515 O O . PRO A 1 181 ? -21.775 -7.312 5.451 1.00 70.81 181 PRO A O 1
ATOM 1518 N N . PRO A 1 182 ? -23.069 -5.645 6.289 1.00 59.97 182 PRO A N 1
ATOM 1519 C CA . PRO A 1 182 ? -24.231 -6.498 6.471 1.00 59.97 182 PRO A CA 1
ATOM 1520 C C . PRO A 1 182 ? -24.513 -7.118 5.114 1.00 59.97 182 PRO A C 1
ATOM 1522 O O . PRO A 1 182 ? -24.501 -6.394 4.119 1.00 59.97 182 PRO A O 1
ATOM 1525 N N . SER A 1 183 ? -24.655 -8.446 5.073 1.00 54.34 183 SER A N 1
ATOM 1526 C CA . SER A 1 183 ? -24.797 -9.197 3.830 1.00 54.34 183 SER A CA 1
ATOM 1527 C C . SER A 1 183 ? -25.868 -8.528 2.979 1.00 54.34 183 SER A C 1
ATOM 1529 O O . SER A 1 183 ? -27.063 -8.718 3.211 1.00 54.34 183 SER A O 1
ATOM 1531 N N . GLN A 1 184 ? -25.449 -7.708 2.014 1.00 44.69 184 GLN A N 1
ATOM 1532 C CA . GLN A 1 184 ? -26.336 -7.274 0.960 1.00 44.69 184 GLN A CA 1
ATOM 1533 C C . GLN A 1 184 ? -26.773 -8.578 0.328 1.00 44.69 184 GLN A C 1
ATOM 1535 O O . GLN A 1 184 ? -25.924 -9.417 0.028 1.00 44.69 184 GLN A O 1
ATOM 1540 N N . ASN A 1 185 ? -28.083 -8.792 0.276 1.00 35.81 185 ASN A N 1
ATOM 1541 C CA . ASN A 1 185 ? -28.696 -9.995 -0.253 1.00 35.81 185 ASN A CA 1
ATOM 1542 C C . ASN A 1 185 ? -28.115 -10.289 -1.643 1.00 35.81 185 ASN A C 1
ATOM 1544 O O . ASN A 1 185 ? -28.654 -9.847 -2.654 1.00 35.81 185 ASN A O 1
ATOM 1548 N N . PHE A 1 186 ? -27.023 -11.053 -1.698 1.00 38.38 186 PHE A N 1
ATOM 1549 C CA . PHE A 1 186 ? -26.598 -11.757 -2.884 1.00 38.38 186 PHE A CA 1
ATOM 1550 C C . PHE A 1 186 ? -27.686 -12.797 -3.081 1.00 38.38 186 PHE A C 1
ATOM 1552 O O . PHE A 1 186 ? -27.656 -13.888 -2.510 1.00 38.38 186 PHE A O 1
ATOM 1559 N N . SER A 1 187 ? -28.710 -12.419 -3.840 1.00 38.81 187 SER A N 1
ATOM 1560 C CA . SER A 1 187 ? -29.613 -13.358 -4.471 1.00 38.81 187 SER A CA 1
ATOM 1561 C C . SER A 1 187 ? -28.746 -14.329 -5.268 1.00 38.81 187 SER A C 1
ATOM 1563 O O . SER A 1 187 ? -28.271 -14.018 -6.356 1.00 38.81 187 SER A O 1
ATOM 1565 N N . GLN A 1 188 ? -28.459 -15.455 -4.622 1.00 42.72 188 GLN A N 1
ATOM 1566 C CA . GLN A 1 188 ? -28.043 -16.744 -5.147 1.00 42.72 188 GLN A CA 1
ATOM 1567 C C . GLN A 1 188 ? -27.729 -16.746 -6.653 1.00 42.72 188 GLN A C 1
ATOM 1569 O O . GLN A 1 188 ? -28.601 -16.984 -7.484 1.00 42.72 188 GLN A O 1
ATOM 1574 N N . ARG A 1 189 ? -26.446 -16.665 -7.007 1.00 36.00 189 ARG A N 1
ATOM 1575 C CA . ARG A 1 189 ? -25.923 -17.627 -7.982 1.00 36.00 189 ARG A CA 1
ATOM 1576 C C . ARG A 1 189 ? -25.280 -18.753 -7.194 1.00 36.00 189 ARG A C 1
ATOM 1578 O O . ARG A 1 189 ? -24.071 -18.802 -7.014 1.00 36.00 189 ARG A O 1
ATOM 1585 N N . MET A 1 190 ? -26.125 -19.658 -6.700 1.00 35.22 190 MET A N 1
ATOM 1586 C CA . MET A 1 190 ? -25.644 -21.004 -6.419 1.00 35.22 190 MET A CA 1
ATOM 1587 C C . MET A 1 190 ? -25.068 -21.560 -7.731 1.00 35.22 190 MET A C 1
ATOM 1589 O O . MET A 1 190 ? -25.734 -21.438 -8.767 1.00 35.22 190 MET A O 1
ATOM 1593 N N . PRO A 1 191 ? -23.866 -22.160 -7.740 1.00 38.34 191 PRO A N 1
ATOM 1594 C CA . PRO A 1 191 ? -23.453 -22.959 -8.878 1.00 38.34 191 PRO A CA 1
ATOM 1595 C C . PRO A 1 191 ? -24.518 -24.034 -9.111 1.00 38.34 191 PRO A C 1
ATOM 1597 O O . PRO A 1 191 ? -24.948 -24.721 -8.184 1.00 38.34 191 PRO A O 1
ATOM 1600 N N . SER A 1 192 ? -24.984 -24.117 -10.359 1.00 42.44 192 SER A N 1
ATOM 1601 C CA . SER A 1 192 ? -25.914 -25.136 -10.834 1.00 42.44 192 SER A CA 1
ATOM 1602 C C . SER A 1 192 ? -25.505 -26.500 -10.281 1.00 42.44 192 SER A C 1
ATOM 1604 O O . SER A 1 192 ? -24.372 -26.941 -10.483 1.00 42.44 192 SER A O 1
ATOM 1606 N N . ALA A 1 193 ? -26.426 -27.153 -9.569 1.00 39.50 193 ALA A N 1
ATOM 1607 C CA . ALA A 1 193 ? -26.261 -28.530 -9.147 1.00 39.50 193 ALA A CA 1
ATOM 1608 C C . ALA A 1 193 ? -25.944 -29.375 -10.387 1.00 39.50 193 ALA A C 1
ATOM 1610 O O . ALA A 1 193 ? -26.818 -29.638 -11.218 1.00 39.50 193 ALA A O 1
ATOM 1611 N N . ARG A 1 194 ? -24.681 -29.800 -10.523 1.00 40.66 194 ARG A N 1
ATOM 1612 C CA . ARG A 1 194 ? -24.325 -30.882 -11.438 1.00 40.66 194 ARG A CA 1
ATOM 1613 C C . ARG A 1 194 ? -25.237 -32.049 -11.081 1.00 40.66 194 ARG A C 1
ATOM 1615 O O . ARG A 1 194 ? -25.177 -32.576 -9.973 1.00 40.66 194 ARG A O 1
ATOM 1622 N N . LYS A 1 195 ? -26.107 -32.428 -12.018 1.00 40.12 195 LYS A N 1
ATOM 1623 C CA . LYS A 1 195 ? -26.823 -33.699 -11.969 1.00 40.12 195 LYS A CA 1
ATOM 1624 C C . LYS A 1 195 ? -25.760 -34.785 -11.853 1.00 40.12 195 LYS A C 1
ATOM 1626 O O . LYS A 1 195 ? -25.084 -35.085 -12.833 1.00 40.12 195 LYS A O 1
ATOM 1631 N N . ASN A 1 196 ? -25.599 -35.349 -10.660 1.00 40.62 196 ASN A N 1
ATOM 1632 C CA . ASN A 1 196 ? -24.882 -36.600 -10.496 1.00 40.62 196 ASN A CA 1
ATOM 1633 C C . ASN A 1 196 ? -25.641 -37.639 -11.322 1.00 40.62 196 ASN A C 1
ATOM 1635 O O . ASN A 1 196 ? -26.732 -38.073 -10.949 1.00 40.62 196 ASN A O 1
ATOM 1639 N N . ALA A 1 197 ? -25.094 -37.986 -12.485 1.00 41.78 197 ALA A N 1
ATOM 1640 C CA . ALA A 1 197 ? -25.491 -39.185 -13.189 1.00 41.78 197 ALA A CA 1
ATOM 1641 C C . ALA A 1 197 ? -25.178 -40.352 -12.250 1.00 41.78 197 ALA A C 1
ATOM 1643 O O . ALA A 1 197 ? -24.020 -40.621 -11.935 1.00 41.78 197 ALA A O 1
ATOM 1644 N N . ALA A 1 198 ? -26.226 -40.993 -11.740 1.00 41.28 198 ALA A N 1
ATOM 1645 C CA . ALA A 1 198 ? -26.115 -42.213 -10.968 1.00 41.28 198 ALA A CA 1
ATOM 1646 C C . ALA A 1 198 ? -25.483 -43.295 -11.856 1.00 41.28 198 ALA A C 1
ATOM 1648 O O . ALA A 1 198 ? -26.174 -43.967 -12.622 1.00 41.28 198 ALA A O 1
ATOM 1649 N N . HIS A 1 199 ? -24.165 -43.468 -11.763 1.00 42.00 199 HIS A N 1
ATOM 1650 C CA . HIS A 1 199 ? -23.514 -44.674 -12.250 1.00 42.00 199 HIS A CA 1
ATOM 1651 C C . HIS A 1 199 ? -23.949 -45.823 -11.338 1.00 42.00 199 HIS A C 1
ATOM 1653 O O . HIS A 1 199 ? -23.444 -46.007 -10.232 1.00 42.00 199 HIS A O 1
ATOM 1659 N N . ARG A 1 200 ? -24.956 -46.571 -11.799 1.00 38.75 200 ARG A N 1
ATOM 1660 C CA . ARG A 1 200 ? -25.337 -47.868 -11.241 1.00 38.75 200 ARG A CA 1
ATOM 1661 C C . ARG A 1 200 ? -24.136 -48.806 -11.363 1.00 38.75 200 ARG A C 1
ATOM 1663 O O . ARG A 1 200 ? -23.860 -49.305 -12.450 1.00 38.75 200 ARG A O 1
ATOM 1670 N N . PHE A 1 201 ? -23.443 -49.065 -10.260 1.00 39.31 201 PHE A N 1
ATOM 1671 C CA . PHE A 1 201 ? -22.583 -50.237 -10.157 1.00 39.31 201 PHE A CA 1
ATOM 1672 C C . PHE A 1 201 ? -23.487 -51.455 -9.954 1.00 39.31 201 PHE A C 1
ATOM 1674 O O . PHE A 1 201 ? -24.026 -51.679 -8.873 1.00 39.31 201 PHE A O 1
ATOM 1681 N N . ILE A 1 202 ? -23.711 -52.203 -11.032 1.00 46.19 202 ILE A N 1
ATOM 1682 C CA . ILE A 1 202 ? -24.316 -53.533 -10.970 1.00 46.19 202 ILE A CA 1
ATOM 1683 C C . ILE A 1 202 ? -23.220 -54.468 -10.457 1.00 46.19 202 ILE A C 1
ATOM 1685 O O . ILE A 1 202 ? -22.236 -54.699 -11.154 1.00 46.19 202 ILE A O 1
ATOM 1689 N N . VAL A 1 203 ? -23.370 -54.974 -9.234 1.00 40.47 203 VAL A N 1
ATOM 1690 C CA . VAL A 1 203 ? -22.528 -56.051 -8.699 1.00 40.47 203 VAL A CA 1
ATOM 1691 C C . VAL A 1 203 ? -23.119 -57.375 -9.194 1.00 40.47 203 VAL A C 1
ATOM 1693 O O . VAL A 1 203 ? -24.234 -57.705 -8.785 1.00 40.47 203 VAL A O 1
ATOM 1696 N N . PRO A 1 204 ? -22.450 -58.140 -10.076 1.00 45.28 204 PRO A N 1
ATOM 1697 C CA . PRO A 1 204 ? -22.936 -59.457 -10.455 1.00 45.28 204 PRO A CA 1
ATOM 1698 C C . PRO A 1 204 ? -22.712 -60.428 -9.292 1.00 45.28 204 PRO A C 1
ATOM 1700 O O . PRO A 1 204 ? -21.585 -60.695 -8.878 1.00 45.28 204 PRO A O 1
ATOM 1703 N N . THR A 1 205 ? -23.809 -60.944 -8.746 1.00 48.47 205 THR A N 1
ATOM 1704 C CA . THR A 1 205 ? -23.805 -62.022 -7.759 1.00 48.47 205 THR A CA 1
ATOM 1705 C C . THR A 1 205 ? -23.387 -63.312 -8.461 1.00 48.47 205 THR A C 1
ATOM 1707 O O . THR A 1 205 ? -24.118 -63.824 -9.307 1.00 48.47 205 THR A O 1
ATOM 1710 N N . ILE A 1 206 ? -22.202 -63.833 -8.143 1.00 52.56 206 ILE A N 1
ATOM 1711 C CA . ILE A 1 206 ? -21.789 -65.168 -8.582 1.00 52.56 206 ILE A CA 1
ATOM 1712 C C . ILE A 1 206 ? -22.510 -66.177 -7.684 1.00 52.56 206 ILE A C 1
ATOM 1714 O O . ILE A 1 206 ? -22.223 -66.278 -6.493 1.00 52.56 206 ILE A O 1
ATOM 1718 N N . LEU A 1 207 ? -23.476 -66.891 -8.263 1.00 42.34 207 LEU A N 1
ATOM 1719 C CA . LEU A 1 207 ? -24.069 -68.095 -7.689 1.00 42.34 207 LEU A CA 1
ATOM 1720 C C . LEU A 1 207 ? -23.037 -69.225 -7.786 1.00 42.34 207 LEU A C 1
ATOM 1722 O O . LEU A 1 207 ? -22.653 -69.614 -8.887 1.00 42.34 207 LEU A O 1
ATOM 1726 N N . ILE A 1 208 ? -22.598 -69.743 -6.641 1.00 47.06 208 ILE A N 1
ATOM 1727 C CA . ILE A 1 208 ? -21.901 -71.028 -6.564 1.00 47.06 208 ILE A CA 1
ATOM 1728 C C . ILE A 1 208 ? -22.994 -72.085 -6.376 1.00 47.06 208 ILE A C 1
ATOM 1730 O O . ILE A 1 208 ? -23.723 -72.034 -5.383 1.00 47.06 208 ILE A O 1
ATOM 1734 N N . ILE A 1 209 ? -23.139 -72.969 -7.364 1.00 61.72 209 ILE A N 1
ATOM 1735 C CA . ILE A 1 209 ? -23.922 -74.213 -7.292 1.00 61.72 209 ILE A CA 1
ATOM 1736 C C . ILE A 1 209 ? -22.951 -75.342 -6.962 1.00 61.72 209 ILE A C 1
ATOM 1738 O O . ILE A 1 209 ? -21.860 -75.347 -7.579 1.00 61.72 209 ILE A O 1
#

pLDDT: mean 71.44, std 19.32, range [33.5, 95.88]

Secondary structure (DSSP, 8-state):
------------HHHHHHHHHHHHHHHHHHHS-SSS--HHHHHHHHHHHHHHHHTTTS-HHHHHHHHHHHHHHHHHH-SS----S----TT---HHHHHHHHHHHHHHHHHHHHHHTT---SSSSHHHHHHHHHHHHHHHHHHHHHH--HHHHHHHHHHHHHHHHTTHHHH-HHHHHHHS-----------------------------

Radius of gyration: 25.27 Å; chains: 1; bounding box: 50×110×49 Å

Sequence (209 aa):
MSKNSSRIFTINISNIMNLCLQTMLYLEDISNSKDTPLEKPGCIYLYYWLYKEYKEKTNIENIHRLYQSLLKHFSYEDGEYVAPKIFDNEKGYDEDDELMNIVDIYYIKETLEEIKYNKYCYTNNRCDCAWECAKKYERLKHLCSLNCDDDIHNELEDLKNKFINLGLTTGCDNVKEIIFPPSQNFSQRMPSARKNAAHRFIVPTILII

Foldseek 3Di:
DDDDDPPPQDDDPVRVVVLLVVLLVLQVVQQPDPPDNCQVVSLLVNLVVLCVVCVVRDPSVVSVVVSVVSLVVSCPPDVPRHRRPLDPPPDPDPSVVVSLLVVLLVLLVVLLVCLVVVHDDVDPDSLVSLLVNLVSLLVLVVVVVVPDDPVSVVSSVVSLVSCVVSCSLPVHVSSVCSSCPPPPPPPDPPPPPDPPPPPDPDDDDDDDD